Protein 4XDU (pdb70)

Secondary structure (DSSP, 8-state):
---EEEEEEEEETTEEEEEEEEE-S-HHHHHHHHHHHHHHHHHHHHHH-TT-TTSHHHHHHHTTTS--EEE-HHHHHHHHHHHHHHHHTTTSS-TT-HHHHHHHHHHHHHT-PPPHHHHHHHHTT--GGGEEEEE-SSTTPPEEEEE-STT-----TTTHHHHHHHHHHHHHHHTT---EEEEETTEEEEES-EE---EE-EEEEEE-TTS-SSSEEEEEEESSEEEEEEETTSSEEEETTEEEES-EETTTTEE---S-SEEEEEES-HHHHHHHHHHHHHH-HHHHHHHHTT-TT-EEEEE-TTSEEEE-TTTGGGEEESSTTSEE--

B-factor: mean 23.61, std 14.08, range [6.98, 94.41]

CATH classification: 3.10.520.10

Sequence (330 aa):
ARVREYSRAELVIGTLCRVRVYSKRPAAEVHAALEEVFTLLQQQEMVLSAYRDDSALAALNAQAGSAPVVVDRSLYALLERALFFAEKSGGAFNPALGAVVKLWNIGFDRAAVPDPDALKEALTRCDFRQVHLRAGVSVGAPHTVQLAQAGMQLDLGAIAKGFLADKIVQLLTAHALDSALVDLGGNIFALGLKYGAQRLEWNVGIRDPHGTGQKPALVVSVRDCSVVTSGAYERFFERDGVRYHHIIDPVTGFPAHTDVDSVSIFAPRSTDADALATACFVLGYEKSCALLREFPGVDALFIFPDKRVRASAGIVDRVRVLDARFVLER

Solvent-accessible surface area: 15511 Å² total; per-residue (Å²): 124,162,52,85,97,42,67,63,39,50,140,5,32,58,35,90,0,104,0,68,0,20,7,109,92,77,46,77,67,0,109,44,0,9,70,80,0,3,48,33,0,90,110,34,27,73,28,10,12,23,132,77,148,91,2,45,0,20,60,3,16,82,83,24,46,57,61,63,38,104,17,87,174,44,6,18,52,3,1,88,74,0,27,74,2,0,89,84,9,66,9,10,3,20,2,0,14,1,8,0,25,74,45,6,35,81,3,32,124,176,42,35,51,19,98,110,112,42,6,152,84,0,50,88,57,9,54,10,131,56,9,64,38,116,43,50,159,76,154,75,22,82,38,26,0,38,3,47,31,76,30,0,49,3,24,3,49,31,0,16,62,0,8,2,0,12,60,0,18,100,35,0,79,84,59,62,6,94,0,0,36,0,42,0,38,45,3,18,12,0,17,10,51,38,28,76,127,123,90,65,59,3,72,6,38,5,73,14,8,115,20,129,36,156,130,46,0,0,15,0,28,5,134,59,18,0,4,5,33,12,2,10,56,76,106,77,18,89,108,130,84,74,106,31,16,70,14,10,29,24,133,71,0,72,9,5,176,42,72,3,10,4,0,0,0,5,2,68,123,0,12,7,0,9,0,1,0,16,0,0,0,19,45,7,44,139,137,0,42,45,11,22,185,92,26,126,59,21,30,1,0,8,0,31,83,88,68,102,0,101,20,43,97,46,7,20,120,102,17,148,48,85,10,96,133,6,76,33,63,202

Structure (mmCIF, N/CA/C/O backbone):
data_4XDU
#
_entry.id   4XDU
#
_cell.length_a   116.830
_cell.length_b   46.814
_cell.length_c   57.501
_cell.angle_alpha   90.000
_cell.angle_beta   102.220
_cell.angle_gamma   90.000
#
_symmetry.space_group_name_H-M   'C 1 2 1'
#
loop_
_entity.id
_entity.type
_entity.pdbx_description
1 polymer 'FAD:protein FMN transferase'
2 non-polymer 'MAGNESIUM ION'
3 non-polymer 'SODIUM ION'
4 non-polymer "ADENOSINE-5'-DIPHOSPHATE"
5 non-polymer 1,2-ETHANEDIOL
6 non-polymer 'ACETATE ION'
7 water water
#
loop_
_atom_site.group_PDB
_atom_site.id
_atom_site.type_symbol
_atom_site.label_atom_id
_atom_site.label_alt_id
_atom_site.label_comp_id
_atom_site.label_asym_id
_atom_site.label_entity_id
_atom_site.label_seq_id
_atom_site.pdbx_PDB_ins_code
_atom_site.Cartn_x
_atom_site.Cartn_y
_atom_site.Cartn_z
_atom_site.occupancy
_atom_site.B_iso_or_equiv
_atom_site.auth_seq_id
_atom_site.auth_comp_id
_atom_site.auth_asym_id
_atom_site.auth_atom_id
_atom_site.pdbx_PDB_model_num
ATOM 1 N N . ALA A 1 5 ? -3.861 28.961 -18.363 1.00 38.13 5 ALA A N 1
ATOM 2 C CA . ALA A 1 5 ? -3.916 28.699 -16.929 1.00 39.05 5 ALA A CA 1
ATOM 3 C C . ALA A 1 5 ? -3.721 27.215 -16.648 1.00 39.41 5 ALA A C 1
ATOM 4 O O . ALA A 1 5 ? -4.387 26.367 -17.235 1.00 41.06 5 ALA A O 1
ATOM 10 N N . ARG A 1 6 ? -2.813 26.914 -15.728 1.00 33.07 6 ARG A N 1
ATOM 11 C CA . ARG A 1 6 ? -2.435 25.539 -15.437 1.00 27.58 6 ARG A CA 1
ATOM 12 C C . ARG A 1 6 ? -3.097 25.033 -14.165 1.00 17.24 6 ARG A C 1
ATOM 13 O O . ARG A 1 6 ? -3.386 25.799 -13.260 1.00 20.25 6 ARG A O 1
ATOM 34 N N . VAL A 1 7 ? -3.327 23.728 -14.125 1.00 19.65 7 VAL A N 1
ATOM 35 C CA . VAL A 1 7 ? -3.815 23.076 -12.920 1.00 15.10 7 VAL A CA 1
ATOM 36 C C . VAL A 1 7 ? -2.664 22.858 -11.957 1.00 14.94 7 VAL A C 1
ATOM 37 O O . VAL A 1 7 ? -1.583 22.418 -12.355 1.00 17.62 7 VAL A O 1
ATOM 50 N N . ARG A 1 8 ? -2.892 23.170 -10.699 1.00 12.39 8 ARG A N 1
ATOM 51 C CA . ARG A 1 8 ? -1.931 22.897 -9.648 1.00 11.88 8 ARG A CA 1
ATOM 52 C C . ARG A 1 8 ? -2.656 22.136 -8.553 1.00 11.44 8 ARG A C 1
ATOM 53 O O . ARG A 1 8 ? -3.874 22.319 -8.353 1.00 11.35 8 ARG A O 1
ATOM 74 N N . GLU A 1 9 ? -1.911 21.307 -7.828 1.00 10.55 9 GLU A N 1
ATOM 75 C CA . GLU A 1 9 ? -2.438 20.517 -6.720 1.00 10.31 9 GLU A CA 1
ATOM 76 C C . GLU A 1 9 ? -1.798 21.014 -5.435 1.00 12.04 9 GLU A C 1
ATOM 77 O O . GLU A 1 9 ? -0.601 21.246 -5.387 1.00 11.09 9 GLU A O 1
ATOM 89 N N . TYR A 1 10 ? -2.614 21.199 -4.402 1.00 11.79 10 TYR A N 1
ATOM 90 C CA . TYR A 1 10 ? -2.159 21.723 -3.121 1.00 13.30 10 TYR A CA 1
ATOM 91 C C . TYR A 1 10 ? -2.671 20.824 -1.999 1.00 13.82 10 TYR A C 1
ATOM 92 O O . TYR A 1 10 ? -3.741 20.202 -2.111 1.00 13.38 10 TYR A O 1
ATOM 110 N N . SER A 1 11 ? -1.939 20.776 -0.895 1.00 11.84 11 SER A N 1
ATOM 111 C CA . SER A 1 11 ? -2.496 20.220 0.325 1.00 10.90 11 SER A CA 1
ATOM 112 C C . SER A 1 11 ? -1.915 20.950 1.513 1.00 11.43 11 SER A C 1
ATOM 113 O O . SER A 1 11 ? -0.821 21.514 1.453 1.00 11.62 11 SER A O 1
ATOM 121 N N . ARG A 1 12 ? -2.665 20.927 2.609 1.00 10.63 12 ARG A N 1
ATOM 122 C CA . ARG A 1 12 ? -2.209 21.473 3.885 1.00 9.57 12 ARG A CA 1
ATOM 123 C C . ARG A 1 12 ? -2.821 20.634 5.000 1.00 9.18 12 ARG A C 1
ATOM 124 O O . ARG A 1 12 ? -3.959 20.191 4.876 1.00 9.14 12 ARG A O 1
ATOM 145 N N . ALA A 1 13 ? -2.036 20.393 6.048 1.00 9.74 13 ALA A N 1
ATOM 146 C CA . ALA A 1 13 ? -2.517 19.591 7.170 1.00 9.44 13 ALA A CA 1
ATOM 147 C C . ALA A 1 13 ? -1.992 20.143 8.480 1.00 9.80 13 ALA A C 1
ATOM 148 O O . ALA A 1 13 ? -0.867 20.646 8.571 1.00 10.97 13 ALA A O 1
ATOM 155 N N . GLU A 1 14 ? -2.848 20.067 9.494 1.00 10.21 14 GLU A N 1
ATOM 156 C CA . GLU A 1 14 ? -2.534 20.546 10.830 1.00 11.23 14 GLU A CA 1
ATOM 157 C C . GLU A 1 14 ? -3.209 19.670 11.850 1.00 11.73 14 GLU A C 1
ATOM 158 O O . GLU A 1 14 ? -4.239 19.075 11.558 1.00 11.69 14 GLU A O 1
ATOM 170 N N . LEU A 1 15 ? -2.629 19.620 13.037 1.00 13.28 15 LEU A N 1
ATOM 171 C CA . LEU A 1 15 ? -3.275 19.022 14.202 1.00 14.20 15 LEU A CA 1
ATOM 172 C C . LEU A 1 15 ? -4.197 20.054 14.814 1.00 16.56 15 LEU A C 1
ATOM 173 O O . LEU A 1 15 ? -3.740 21.098 15.291 1.00 17.81 15 LEU A O 1
ATOM 202 N N . VAL A 1 16 ? -5.492 19.768 14.769 1.00 16.06 16 VAL A N 1
ATOM 203 C CA . VAL A 1 16 ? -6.529 20.664 15.277 1.00 17.18 16 VAL A CA 1
ATOM 204 C C . VAL A 1 16 ? -7.794 19.827 15.490 1.00 18.36 16 VAL A C 1
ATOM 205 O O . VAL A 1 16 ? -7.912 18.743 14.919 1.00 17.03 16 VAL A O 1
ATOM 218 N N . ILE A 1 17 ? -8.712 20.322 16.322 1.00 18.80 17 ILE A N 1
ATOM 219 C CA . ILE A 1 17 ? -9.884 19.562 16.809 1.00 20.47 17 ILE A CA 1
ATOM 220 C C . ILE A 1 17 ? -9.527 18.139 17.232 1.00 21.29 17 ILE A C 1
ATOM 221 O O . ILE A 1 17 ? -10.305 17.196 17.037 1.00 20.23 17 ILE A O 1
ATOM 237 N N . GLY A 1 18 ? -8.353 18.001 17.849 1.00 20.31 18 GLY A N 1
ATOM 238 C CA . GLY A 1 18 ? -7.928 16.744 18.435 1.00 23.00 18 GLY A CA 1
ATOM 239 C C . GLY A 1 18 ? -7.484 15.673 17.454 1.00 20.58 18 GLY A C 1
ATOM 240 O O . GLY A 1 18 ? -7.310 14.520 17.834 1.00 24.18 18 GLY A O 1
ATOM 244 N N . THR A 1 19 ? -7.285 16.037 16.197 1.00 17.54 19 THR A N 1
ATOM 245 C CA . THR A 1 19 ? -6.916 15.051 15.189 1.00 16.39 19 THR A CA 1
ATOM 246 C C . THR A 1 19 ? -6.165 15.699 14.040 1.00 15.76 19 THR A C 1
ATOM 247 O O . THR A 1 19 ? -5.964 16.910 14.013 1.00 18.49 19 THR A O 1
ATOM 258 N N . LEU A 1 20 ? -5.759 14.890 13.085 1.00 14.22 20 LEU A N 1
ATOM 259 C CA . LEU A 1 20 ? -5.086 15.409 11.921 1.00 13.07 20 LEU A CA 1
ATOM 260 C C . LEU A 1 20 ? -6.120 15.814 10.896 1.00 11.43 20 LEU A C 1
ATOM 261 O O . LEU A 1 20 ? -6.937 14.989 10.486 1.00 13.40 20 LEU A O 1
ATOM 277 N N . CYS A 1 21 ? -6.072 17.075 10.474 1.00 10.12 21 CYS A N 1
ATOM 278 C CA . CYS A 1 21 ? -6.983 17.593 9.471 1.00 9.82 21 CYS A CA 1
ATOM 279 C C . CYS A 1 21 ? -6.206 18.021 8.257 1.00 8.48 21 CYS A C 1
ATOM 280 O O . CYS A 1 21 ? -5.241 18.778 8.363 1.00 9.34 21 CYS A O 1
ATOM 288 N N . ARG A 1 22 ? -6.619 17.496 7.112 1.00 10.64 22 ARG A N 1
ATOM 289 C CA . ARG A 1 22 ? -5.908 17.704 5.854 1.00 10.13 22 ARG A CA 1
ATOM 290 C C . ARG A 1 22 ? -6.902 18.112 4.776 1.00 11.01 22 ARG A C 1
ATOM 291 O O . ARG A 1 22 ? -7.991 17.546 4.683 1.00 12.06 22 ARG A O 1
ATOM 312 N N . VAL A 1 23 ? -6.512 19.069 3.943 1.00 9.88 23 VAL A N 1
ATOM 313 C CA . VAL A 1 23 ? -7.319 19.449 2.785 1.00 8.92 23 VAL A CA 1
ATOM 314 C C . VAL A 1 23 ? -6.401 19.481 1.560 1.00 10.24 23 VAL A C 1
ATOM 315 O O . VAL A 1 23 ? -5.352 20.092 1.593 1.00 10.60 23 VAL A O 1
ATOM 328 N N . ARG A 1 24 ? -6.858 18.806 0.509 1.00 9.71 24 ARG A N 1
ATOM 329 C CA . ARG A 1 24 ? -6.178 18.694 -0.775 1.00 8.99 24 ARG A CA 1
ATOM 330 C C . ARG A 1 24 ? -7.070 19.384 -1.795 1.00 9.53 24 ARG A C 1
ATOM 331 O O . ARG A 1 24 ? -8.264 19.176 -1.806 1.00 10.23 24 ARG A O 1
ATOM 352 N N . VAL A 1 25 ? -6.472 20.208 -2.658 1.00 9.79 25 VAL A N 1
ATOM 353 C CA . VAL A 1 25 ? -7.211 21.007 -3.629 1.00 9.89 25 VAL A CA 1
ATOM 354 C C . VAL A 1 25 ? -6.542 20.912 -4.988 1.00 9.20 25 VAL A C 1
ATOM 355 O O . VAL A 1 25 ? -5.318 20.948 -5.058 1.00 10.67 25 VAL A O 1
ATOM 368 N N . TYR A 1 26 ? -7.329 20.787 -6.051 1.00 8.59 26 TYR A N 1
ATOM 369 C CA . TYR A 1 26 ? -6.835 21.014 -7.411 1.00 8.76 26 TYR A CA 1
ATOM 370 C C . TYR A 1 26 ? -7.481 22.296 -7.909 1.00 10.38 26 TYR A C 1
ATOM 371 O O . TYR A 1 26 ? -8.704 22.438 -7.800 1.00 11.32 26 TYR A O 1
ATOM 389 N N . SER A 1 27 ? -6.710 23.196 -8.508 1.00 10.19 27 SER A N 1
ATOM 390 C CA . SER A 1 27 ? -7.273 24.462 -8.966 1.00 11.49 27 SER A CA 1
ATOM 391 C C . SER A 1 27 ? -6.463 25.063 -10.080 1.00 12.52 27 SER A C 1
ATOM 392 O O . SER A 1 27 ? -5.245 24.866 -10.115 1.00 11.67 27 SER A O 1
ATOM 400 N N . LYS A 1 28 ? -7.132 25.803 -10.958 1.00 11.96 28 LYS A N 1
ATOM 401 C CA . LYS A 1 28 ? -6.478 26.662 -11.945 1.00 13.08 28 LYS A CA 1
ATOM 402 C C . LYS A 1 28 ? -6.455 28.136 -11.528 1.00 13.31 28 LYS A C 1
ATOM 403 O O . LYS A 1 28 ? -5.972 28.986 -12.263 1.00 16.05 28 LYS A O 1
ATOM 422 N N . ARG A 1 29 ? -6.983 28.440 -10.345 1.00 13.38 29 ARG A N 1
ATOM 423 C CA . ARG A 1 29 ? -6.957 29.812 -9.869 1.00 13.61 29 ARG A CA 1
ATOM 424 C C . ARG A 1 29 ? -5.542 30.202 -9.464 1.00 12.75 29 ARG A C 1
ATOM 425 O O . ARG A 1 29 ? -4.710 29.333 -9.189 1.00 14.60 29 ARG A O 1
ATOM 446 N N . PRO A 1 30 ? -5.263 31.506 -9.389 1.00 14.07 30 PRO A N 1
ATOM 447 C CA . PRO A 1 30 ? -3.948 31.934 -8.897 1.00 15.27 30 PRO A CA 1
ATOM 448 C C . PRO A 1 30 ? -3.627 31.282 -7.547 1.00 13.68 30 PRO A C 1
ATOM 449 O O . PRO A 1 30 ? -4.517 31.151 -6.682 1.00 12.96 30 PRO A O 1
ATOM 460 N N . ALA A 1 31 ? -2.387 30.865 -7.344 1.00 13.44 31 ALA A N 1
ATOM 461 C CA . ALA A 1 31 ? -2.017 30.114 -6.153 1.00 12.02 31 ALA A CA 1
ATOM 462 C C . ALA A 1 31 ? -2.307 30.948 -4.907 1.00 14.68 31 ALA A C 1
ATOM 463 O O . ALA A 1 31 ? -2.669 30.393 -3.857 1.00 12.10 31 ALA A O 1
ATOM 470 N N . ALA A 1 32 ? -2.158 32.264 -5.003 1.00 12.20 32 ALA A N 1
ATOM 471 C CA . ALA A 1 32 ? -2.432 33.130 -3.857 1.00 13.80 32 ALA A CA 1
ATOM 472 C C . ALA A 1 32 ? -3.884 32.991 -3.408 1.00 14.02 32 ALA A C 1
ATOM 473 O O . ALA A 1 32 ? -4.193 33.133 -2.220 1.00 14.13 32 ALA A O 1
ATOM 480 N N . GLU A 1 33 ? -4.803 32.756 -4.341 1.00 12.67 33 GLU A N 1
ATOM 481 C CA . GLU A 1 33 ? -6.209 32.577 -3.986 1.00 12.01 33 GLU A CA 1
ATOM 482 C C . GLU A 1 33 ? -6.427 31.252 -3.273 1.00 10.77 33 GLU A C 1
ATOM 483 O O . GLU A 1 33 ? -7.230 31.157 -2.323 1.00 11.26 33 GLU A O 1
ATOM 495 N N . VAL A 1 34 ? -5.709 30.228 -3.688 1.00 10.92 34 VAL A N 1
ATOM 496 C CA . VAL A 1 34 ? -5.828 28.948 -3.037 1.00 10.19 34 VAL A CA 1
ATOM 497 C C . VAL A 1 34 ? -5.233 29.008 -1.650 1.00 10.72 34 VAL A C 1
ATOM 498 O O . VAL A 1 34 ? -5.834 28.500 -0.686 1.00 10.60 34 VAL A O 1
ATOM 511 N N . HIS A 1 35 ? -4.075 29.643 -1.510 1.00 10.40 35 HIS A N 1
ATOM 512 C CA . HIS A 1 35 ? -3.434 29.807 -0.219 1.00 11.17 35 HIS A CA 1
ATOM 513 C C . HIS A 1 35 ? -4.382 30.551 0.733 1.00 10.90 35 HIS A C 1
ATOM 514 O O . HIS A 1 35 ? -4.528 30.173 1.894 1.00 11.11 35 HIS A O 1
ATOM 528 N N . ALA A 1 36 ? -5.033 31.602 0.263 1.00 11.13 36 ALA A N 1
ATOM 529 C CA . ALA A 1 36 ? -5.970 32.358 1.115 1.00 11.68 36 ALA A CA 1
ATOM 530 C C . ALA A 1 36 ? -7.130 31.476 1.599 1.00 11.91 36 ALA A C 1
ATOM 531 O O . ALA A 1 36 ? -7.532 31.540 2.766 1.00 11.58 36 ALA A O 1
ATOM 538 N N . ALA A 1 37 ? -7.667 30.653 0.721 1.00 10.47 37 ALA A N 1
ATOM 539 C CA . ALA A 1 37 ? -8.734 29.724 1.093 1.00 10.06 37 ALA A CA 1
ATOM 540 C C . ALA A 1 37 ? -8.260 28.746 2.142 1.00 9.96 37 ALA A C 1
ATOM 541 O O . ALA A 1 37 ? -8.968 28.513 3.134 1.00 10.54 37 ALA A O 1
ATOM 548 N N . LEU A 1 38 ? -7.070 28.180 1.961 1.00 9.84 38 LEU A N 1
ATOM 549 C CA . LEU A 1 38 ? -6.546 27.216 2.923 1.00 9.91 38 LEU A CA 1
ATOM 550 C C . LEU A 1 38 ? -6.234 27.856 4.266 1.00 11.08 38 LEU A C 1
ATOM 551 O O . LEU A 1 38 ? -6.446 27.237 5.330 1.00 10.81 38 LEU A O 1
ATOM 567 N N . GLU A 1 39 ? -5.755 29.085 4.260 1.00 11.26 39 GLU A N 1
ATOM 568 C CA . GLU A 1 39 ? -5.545 29.824 5.490 1.00 12.19 39 GLU A CA 1
ATOM 569 C C . GLU A 1 39 ? -6.852 29.913 6.260 1.00 12.25 39 GLU A C 1
ATOM 570 O O . GLU A 1 39 ? -6.892 29.665 7.474 1.00 12.80 39 GLU A O 1
ATOM 582 N N . GLU A 1 40 ? -7.932 30.235 5.555 1.00 11.88 40 GLU A N 1
ATOM 583 C CA . GLU A 1 40 ? -9.238 30.367 6.174 1.00 11.99 40 GLU A CA 1
ATOM 584 C C . GLU A 1 40 ? -9.791 29.043 6.644 1.00 11.42 40 GLU A C 1
ATOM 585 O O . GLU A 1 40 ? -10.424 29.003 7.706 1.00 11.74 40 GLU A O 1
ATOM 597 N N . VAL A 1 41 ? -9.556 27.957 5.919 1.00 10.69 41 VAL A N 1
ATOM 598 C CA . VAL A 1 41 ? -9.954 26.623 6.398 1.00 10.30 41 VAL A CA 1
ATOM 599 C C . VAL A 1 41 ? -9.383 26.335 7.774 1.00 10.82 41 VAL A C 1
ATOM 600 O O . VAL A 1 41 ? -10.094 25.903 8.701 1.00 10.91 41 VAL A O 1
ATOM 613 N N . PHE A 1 42 ? -8.102 26.586 7.947 1.00 11.27 42 PHE A N 1
ATOM 614 C CA . PHE A 1 42 ? -7.454 26.198 9.181 1.00 11.89 42 PHE A CA 1
ATOM 615 C C . PHE A 1 42 ? -7.705 27.202 10.301 1.00 12.77 42 PHE A C 1
ATOM 616 O O . PHE A 1 42 ? -7.749 26.821 11.464 1.00 14.40 42 PHE A O 1
ATOM 633 N N . THR A 1 43 ? -7.970 28.460 9.955 1.00 13.07 43 THR A N 1
ATOM 634 C CA . THR A 1 43 ? -8.471 29.426 10.938 1.00 14.37 43 THR A CA 1
ATOM 635 C C . THR A 1 43 ? -9.866 29.003 11.432 1.00 13.64 43 THR A C 1
ATOM 636 O O . THR A 1 43 ? -10.152 29.053 12.640 1.00 14.53 43 THR A O 1
ATOM 647 N N . LEU A 1 44 ? -10.728 28.581 10.522 1.00 12.75 44 LEU A N 1
ATOM 648 C CA . LEU A 1 44 ? -12.062 28.103 10.873 1.00 12.43 44 LEU A CA 1
ATOM 649 C C . LEU A 1 44 ? -11.954 26.938 11.851 1.00 13.12 44 LEU A C 1
ATOM 650 O O . LEU A 1 44 ? -12.674 26.879 12.859 1.00 14.68 44 LEU A O 1
ATOM 679 N N . LEU A 1 45 ? -11.089 25.974 11.573 1.00 12.01 45 LEU A N 1
ATOM 680 C CA . LEU A 1 45 ? -10.957 24.821 12.449 1.00 12.06 45 LEU A CA 1
ATOM 681 C C . LEU A 1 45 ? -10.500 25.230 13.846 1.00 15.13 45 LEU A C 1
ATOM 682 O O . LEU A 1 45 ? -11.014 24.712 14.847 1.00 14.81 45 LEU A O 1
ATOM 698 N N . GLN A 1 46 ? -9.553 26.156 13.935 1.00 13.80 46 GLN A N 1
ATOM 699 C CA . GLN A 1 46 ? -9.111 26.674 15.230 1.00 16.53 46 GLN A CA 1
ATOM 700 C C . GLN A 1 46 ? -10.251 27.354 15.954 1.00 15.39 46 GLN A C 1
ATOM 701 O O . GLN A 1 46 ? -10.460 27.118 17.148 1.00 19.08 46 GLN A O 1
ATOM 715 N N . GLN A 1 47 ? -11.012 28.183 15.257 1.00 15.41 47 GLN A N 1
ATOM 716 C CA . GLN A 1 47 ? -12.107 28.911 15.906 1.00 17.37 47 GLN A CA 1
ATOM 717 C C . GLN A 1 47 ? -13.172 27.929 16.376 1.00 17.05 47 GLN A C 1
ATOM 718 O O . GLN A 1 47 ? -13.707 28.047 17.493 1.00 17.41 47 GLN A O 1
ATOM 732 N N . GLN A 1 48 ? -13.483 26.943 15.553 1.00 16.17 48 GLN A N 1
ATOM 733 C CA . GLN A 1 48 ? -14.591 26.043 15.861 1.00 16.95 48 GLN A CA 1
ATOM 734 C C . GLN A 1 48 ? -14.236 25.048 16.952 1.00 18.07 48 GLN A C 1
ATOM 735 O O . GLN A 1 48 ? -15.126 24.562 17.673 1.00 17.50 48 GLN A O 1
ATOM 749 N N . GLU A 1 49 ? -12.956 24.745 17.103 1.00 20.14 49 GLU A N 1
ATOM 750 C CA . GLU A 1 49 ? -12.527 23.944 18.241 1.00 23.62 49 GLU A CA 1
ATOM 751 C C . GLU A 1 49 ? -12.989 24.620 19.527 1.00 23.03 49 GLU A C 1
ATOM 752 O O . GLU A 1 49 ? 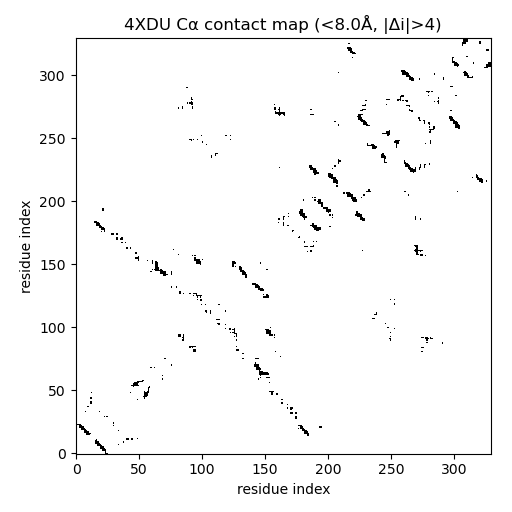-13.387 23.942 20.476 1.00 22.60 49 GLU A O 1
ATOM 764 N N . MET A 1 50 ? -12.978 25.953 19.539 1.00 22.53 50 MET A N 1
ATOM 765 C CA . MET A 1 50 ? -13.352 26.732 20.717 1.00 21.55 50 MET A CA 1
ATOM 766 C C . MET A 1 50 ? -14.858 26.934 20.859 1.00 27.53 50 MET A C 1
ATOM 767 O O . MET A 1 50 ? -15.318 27.495 21.848 1.00 29.17 50 MET A O 1
ATOM 781 N N . VAL A 1 51 ? -15.624 26.507 19.867 1.00 21.48 51 VAL A N 1
ATOM 782 C CA . VAL A 1 51 ? -17.080 26.539 19.953 1.00 17.68 51 VAL A CA 1
ATOM 783 C C . VAL A 1 51 ? -17.634 25.176 20.378 1.00 16.61 51 VAL A C 1
ATOM 784 O O . VAL A 1 51 ? -18.470 25.088 21.282 1.00 17.87 51 VAL A O 1
ATOM 797 N N . LEU A 1 52 ? -17.136 24.116 19.751 1.00 15.55 52 LEU A N 1
ATOM 798 C CA . LEU A 1 52 ? -17.796 22.812 19.757 1.00 16.96 52 LEU A CA 1
ATOM 799 C C . LEU A 1 52 ? -17.213 21.799 20.727 1.00 19.01 52 LEU A C 1
ATOM 800 O O . LEU A 1 52 ? -17.842 20.779 20.994 1.00 20.87 52 LEU A O 1
ATOM 816 N N . SER A 1 53 ? -16.023 22.056 21.248 1.00 18.92 53 SER A N 1
ATOM 817 C CA . SER A 1 53 ? -15.293 21.011 21.963 1.00 23.91 53 SER A CA 1
ATOM 818 C C . SER A 1 53 ? -15.952 20.658 23.288 1.00 32.01 53 SER A C 1
ATOM 819 O O . SER A 1 53 ? -16.242 21.530 24.094 1.00 25.27 53 SER A O 1
ATOM 827 N N . ALA A 1 54 ? -16.179 19.365 23.506 1.00 31.78 54 ALA A N 1
ATOM 828 C CA . ALA A 1 54 ? -16.852 18.896 24.716 1.00 38.96 54 ALA A CA 1
ATOM 829 C C . ALA A 1 54 ? -15.890 18.767 25.895 1.00 48.20 54 ALA A C 1
ATOM 830 O O . ALA A 1 54 ? -16.312 18.784 27.050 1.00 55.24 54 ALA A O 1
ATOM 837 N N . TYR A 1 55 ? -14.599 18.645 25.597 1.00 67.30 55 TYR A N 1
ATOM 838 C CA . TYR A 1 55 ? -13.597 18.331 26.612 1.00 68.01 55 TYR A CA 1
ATOM 839 C C . TYR A 1 55 ? -12.732 19.535 26.990 1.00 66.98 55 TYR A C 1
ATOM 840 O O . TYR A 1 55 ? -11.627 19.368 27.504 1.00 67.22 55 TYR A O 1
ATOM 858 N N . ARG A 1 56 ? -13.236 20.742 26.739 1.00 62.69 56 ARG A N 1
ATOM 859 C CA . ARG A 1 56 ? -12.532 21.966 27.119 1.00 58.55 56 ARG A CA 1
ATOM 860 C C . ARG A 1 56 ? -13.434 22.867 27.943 1.00 60.96 56 ARG A C 1
ATOM 861 O O . ARG A 1 56 ? -14.630 22.943 27.693 1.00 64.12 56 ARG A O 1
ATOM 882 N N . ASP A 1 57 ? -12.853 23.557 28.920 1.00 56.22 57 ASP A N 1
ATOM 883 C CA . ASP A 1 57 ? -13.617 24.397 29.837 1.00 51.48 57 ASP A CA 1
ATOM 884 C C . ASP A 1 57 ? -14.025 25.718 29.205 1.00 52.39 57 ASP A C 1
ATOM 885 O O . ASP A 1 57 ? -14.941 26.384 29.686 1.00 50.57 57 ASP A O 1
ATOM 894 N N . ASP A 1 58 ? -13.347 26.090 28.124 1.00 36.03 58 ASP A N 1
ATOM 895 C CA . ASP A 1 58 ? -13.461 27.436 27.577 1.00 39.30 58 ASP A CA 1
ATOM 896 C C . ASP A 1 58 ? -14.260 27.490 26.276 1.00 38.39 58 ASP A C 1
ATOM 897 O O . ASP A 1 58 ? -14.325 28.532 25.628 1.00 40.46 58 ASP A O 1
ATOM 906 N N . SER A 1 59 ? -14.885 26.379 25.900 1.00 31.72 59 SER A N 1
ATOM 907 C CA . SER A 1 59 ? -15.649 26.345 24.657 1.00 27.97 59 SER A CA 1
ATOM 908 C C . SER A 1 59 ? -17.065 26.875 24.869 1.00 24.92 59 SER A C 1
ATOM 909 O O . SER A 1 59 ? -17.570 26.884 25.991 1.00 24.73 59 SER A O 1
ATOM 917 N N . ALA A 1 60 ? -17.707 27.310 23.789 1.00 27.59 60 ALA A N 1
ATOM 918 C CA . ALA A 1 60 ? -19.106 27.719 23.858 1.00 21.43 60 ALA A CA 1
ATOM 919 C C . ALA A 1 60 ? -19.978 26.566 24.344 1.00 21.35 60 ALA A C 1
ATOM 920 O O . ALA A 1 60 ? -20.902 26.766 25.136 1.00 21.84 60 ALA A O 1
ATOM 927 N N . LEU A 1 61 ? -19.686 25.351 23.903 1.00 22.60 61 LEU A N 1
ATOM 928 C CA . LEU A 1 61 ? -20.464 24.195 24.321 1.00 17.69 61 LEU A CA 1
ATOM 929 C C . LEU A 1 61 ? -20.307 23.936 25.814 1.00 17.63 61 LEU A C 1
ATOM 930 O O . LEU A 1 61 ? -21.274 23.602 26.506 1.00 18.61 61 LEU A O 1
ATOM 946 N N . ALA A 1 62 ? -19.094 24.114 26.327 1.00 20.00 62 ALA A N 1
ATOM 947 C CA . ALA A 1 62 ? -18.874 23.934 27.754 1.00 22.37 62 ALA A CA 1
ATOM 948 C C . ALA A 1 62 ? -19.674 24.961 28.552 1.00 22.01 62 ALA A C 1
ATOM 949 O O . ALA A 1 62 ? -20.218 24.641 29.603 1.00 22.54 62 ALA A O 1
ATOM 956 N N . ALA A 1 63 ? -19.754 26.189 28.050 1.00 22.09 63 ALA A N 1
ATOM 957 C CA . ALA A 1 63 ? -20.543 27.214 28.726 1.00 21.90 63 ALA A CA 1
ATOM 958 C C . ALA A 1 63 ? -22.027 26.858 28.719 1.00 25.57 63 ALA A C 1
ATOM 959 O O . ALA A 1 63 ? -22.726 27.054 29.708 1.00 24.54 63 ALA A O 1
ATOM 966 N N . LEU A 1 64 ? -22.512 26.331 27.610 1.00 26.34 64 LEU A N 1
ATOM 967 C CA . LEU A 1 64 ? -23.894 25.893 27.518 1.00 20.74 64 LEU A CA 1
ATOM 968 C C . LEU A 1 64 ? -24.176 24.784 28.540 1.00 24.18 64 LEU A C 1
ATOM 969 O O . LEU A 1 64 ? -25.171 24.823 29.280 1.00 24.28 64 LEU A O 1
ATOM 985 N N . ASN A 1 65 ? -23.286 23.796 28.604 1.00 19.02 65 ASN A N 1
ATOM 986 C CA . ASN A 1 65 ? -23.444 22.702 29.544 1.00 22.95 65 ASN A CA 1
ATOM 987 C C . ASN A 1 65 ? -23.450 23.155 30.998 1.00 22.26 65 ASN A C 1
ATOM 988 O O . ASN A 1 65 ? -24.109 22.551 31.826 1.00 21.88 65 ASN A O 1
ATOM 999 N N . ALA A 1 66 ? -22.717 24.220 31.303 1.00 23.15 66 ALA A N 1
ATOM 1000 C CA . ALA A 1 66 ? -22.670 24.753 32.664 1.00 24.65 66 ALA A CA 1
ATOM 1001 C C . ALA A 1 66 ? -24.004 25.373 33.086 1.00 26.68 66 ALA A C 1
ATOM 1002 O O . ALA A 1 66 ? -24.242 25.594 34.273 1.00 28.47 66 ALA A O 1
ATOM 1009 N N . GLN A 1 67 ? -24.885 25.627 32.121 1.00 25.84 67 GLN A N 1
ATOM 1010 C CA . GLN A 1 67 ? -26.202 26.200 32.412 1.00 25.99 67 GLN A CA 1
ATOM 1011 C C . GLN A 1 67 ? -27.345 25.182 32.352 1.00 33.68 67 GLN A C 1
ATOM 1012 O O . GLN A 1 67 ? -28.514 25.561 32.310 1.00 30.03 67 GLN A O 1
ATOM 1026 N N . ALA A 1 68 ? -27.017 23.892 32.349 1.00 24.71 68 ALA A N 1
ATOM 1027 C CA . ALA A 1 68 ? -28.051 22.868 32.387 1.00 23.49 68 ALA A CA 1
ATOM 1028 C C . ALA A 1 68 ? -28.955 23.051 33.600 1.00 26.33 68 ALA A C 1
ATOM 1029 O O . ALA A 1 68 ? -28.475 23.222 34.717 1.00 26.29 68 ALA A O 1
ATOM 1036 N N . GLY A 1 69 ? -30.263 23.017 33.364 1.00 30.21 69 GLY A N 1
ATOM 1037 C CA . GLY A 1 69 ? -31.242 23.168 34.427 1.00 33.69 69 GLY A CA 1
ATOM 1038 C C . GLY A 1 69 ? -31.566 24.616 34.745 1.00 28.92 69 GLY A C 1
ATOM 1039 O O . GLY A 1 69 ? -32.298 24.893 35.701 1.00 30.37 69 GLY A O 1
ATOM 1043 N N . SER A 1 70 ? -31.028 25.540 33.961 1.00 29.16 70 SER A N 1
ATOM 1044 C CA . SER A 1 70 ? -31.248 26.963 34.188 1.00 31.19 70 SER A CA 1
ATOM 1045 C C . SER A 1 70 ? -31.878 27.604 32.950 1.00 33.95 70 SER A C 1
ATOM 1046 O O . SER A 1 70 ? -32.620 26.954 32.216 1.00 36.73 70 SER A O 1
ATOM 1054 N N . ALA A 1 71 ? -31.588 28.879 32.727 1.00 32.82 71 ALA A N 1
ATOM 1055 C CA . ALA A 1 71 ? -32.295 29.646 31.706 1.00 31.25 71 ALA A CA 1
ATOM 1056 C C . ALA A 1 71 ? -31.734 29.398 30.314 1.00 30.93 71 ALA A C 1
ATOM 1057 O O . ALA A 1 71 ? -30.604 28.940 30.179 1.00 32.10 71 ALA A O 1
ATOM 1064 N N . PRO A 1 72 ? -32.531 29.707 29.275 1.00 28.40 72 PRO A N 1
ATOM 1065 C CA . PRO A 1 72 ? -32.059 29.551 27.897 1.00 25.15 72 PRO A CA 1
ATOM 1066 C C . PRO A 1 72 ? -30.806 30.373 27.649 1.00 23.71 72 PRO A C 1
ATOM 1067 O O . PRO A 1 72 ? -30.626 31.434 28.245 1.00 28.20 72 PRO A O 1
ATOM 1078 N N . VAL A 1 73 ? -29.950 29.868 26.770 1.00 22.33 73 VAL A N 1
ATOM 1079 C CA . VAL A 1 73 ? -28.681 30.517 26.423 1.00 22.68 73 VAL A CA 1
ATOM 1080 C C . VAL A 1 73 ? -28.648 30.916 24.953 1.00 23.05 73 VAL A C 1
ATOM 1081 O O . VAL A 1 73 ? -28.991 30.114 24.077 1.00 23.03 73 VAL A O 1
ATOM 1094 N N . VAL A 1 74 ? -28.207 32.139 24.673 1.00 25.40 74 VAL A N 1
ATOM 1095 C CA . VAL A 1 74 ? -28.059 32.585 23.289 1.00 24.43 74 VAL A CA 1
ATOM 1096 C C . VAL A 1 74 ? -26.869 31.925 22.608 1.00 23.01 74 VAL A C 1
ATOM 1097 O O . VAL A 1 74 ? -25.754 31.934 23.134 1.00 28.06 74 VAL A O 1
ATOM 1110 N N . VAL A 1 75 ? -27.108 31.365 21.424 1.00 21.57 75 VAL A N 1
ATOM 1111 C CA . VAL A 1 75 ? -26.055 30.791 20.609 1.00 20.37 75 VAL A CA 1
ATOM 1112 C C . VAL A 1 75 ? -26.083 31.402 19.204 1.00 21.18 75 VAL A C 1
ATOM 1113 O O . VAL A 1 75 ? -27.075 32.008 18.801 1.00 25.33 75 VAL A O 1
ATOM 1126 N N . ASP A 1 76 ? -25.001 31.250 18.458 1.00 23.16 76 ASP A N 1
ATOM 1127 C CA . ASP A 1 76 ? -25.027 31.757 17.086 1.00 24.51 76 ASP A CA 1
ATOM 1128 C C . ASP A 1 76 ? -25.824 30.798 16.189 1.00 26.79 76 ASP A C 1
ATOM 1129 O O . ASP A 1 76 ? -26.146 29.671 16.592 1.00 21.74 76 ASP A O 1
ATOM 1138 N N . ARG A 1 77 ? -26.163 31.278 14.993 1.00 28.53 77 ARG A N 1
ATOM 1139 C CA . ARG A 1 77 ? -27.070 30.579 14.088 1.00 32.03 77 ARG A CA 1
ATOM 1140 C C . ARG A 1 77 ? -26.495 29.229 13.676 1.00 21.40 77 ARG A C 1
ATOM 1141 O O . ARG A 1 77 ? -27.231 28.261 13.506 1.00 23.25 77 ARG A O 1
ATOM 1162 N N . SER A 1 78 ? -25.176 29.176 13.552 1.00 21.41 78 SER A N 1
ATOM 1163 C CA . SER A 1 78 ? -24.474 27.986 13.106 1.00 18.81 78 SER A CA 1
ATOM 1164 C C . SER A 1 78 ? -24.606 26.851 14.128 1.00 18.29 78 SER A C 1
ATOM 1165 O O . SER A 1 78 ? -24.963 25.718 13.792 1.00 16.35 78 SER A O 1
ATOM 1173 N N . LEU A 1 79 ? -24.321 27.159 15.384 1.00 18.79 79 LEU A N 1
ATOM 1174 C CA . LEU A 1 79 ? -24.427 26.170 16.438 1.00 16.53 79 LEU A CA 1
ATOM 1175 C C . LEU A 1 79 ? -25.888 25.737 16.612 1.00 15.95 79 LEU A C 1
ATOM 1176 O O . LEU A 1 79 ? -26.163 24.552 16.801 1.00 16.16 79 LEU A O 1
ATOM 1192 N N . TYR A 1 80 ? -26.815 26.689 16.537 1.00 17.68 80 TYR A N 1
ATOM 1193 C CA . TYR A 1 80 ? -28.233 26.364 16.616 1.00 15.41 80 TYR A CA 1
ATOM 1194 C C . TYR A 1 80 ? -28.647 25.368 15.528 1.00 18.81 80 TYR A C 1
ATOM 1195 O O . TYR A 1 80 ? -29.329 24.382 15.826 1.00 17.69 80 TYR A O 1
ATOM 1213 N N . ALA A 1 81 ? -28.220 25.613 14.289 1.00 17.39 81 ALA A N 1
ATOM 1214 C CA . ALA A 1 81 ? -28.568 24.734 13.178 1.00 19.43 81 ALA A CA 1
ATOM 1215 C C . ALA A 1 81 ? -27.994 23.331 13.361 1.00 15.19 81 ALA A C 1
ATOM 1216 O O . ALA A 1 81 ? -28.646 22.331 13.041 1.00 17.62 81 ALA A O 1
ATOM 1223 N N . LEU A 1 82 ? -26.774 23.248 13.871 1.00 15.72 82 LEU A N 1
ATOM 1224 C CA . LEU A 1 82 ? -26.158 21.961 14.138 1.00 13.36 82 LEU A CA 1
ATOM 1225 C C . LEU A 1 82 ? -26.949 21.191 15.191 1.00 13.66 82 LEU A C 1
ATOM 1226 O O . LEU A 1 82 ? -27.188 19.990 15.042 1.00 13.28 82 LEU A O 1
ATOM 1242 N N . LEU A 1 83 ? -27.342 21.871 16.261 1.00 14.99 83 LEU A N 1
ATOM 1243 C CA . LEU A 1 83 ? -28.134 21.224 17.307 1.00 14.61 83 LEU A CA 1
ATOM 1244 C C . LEU A 1 83 ? -29.471 20.755 16.763 1.00 14.36 83 LEU A C 1
ATOM 1245 O O . LEU A 1 83 ? -29.901 19.658 17.075 1.00 14.10 83 LEU A O 1
ATOM 1261 N N . GLU A 1 84 ? -30.108 21.556 15.919 1.00 14.50 84 GLU A N 1
ATOM 1262 C CA . GLU A 1 84 ? -31.362 21.159 15.289 1.00 16.78 84 GLU A CA 1
ATOM 1263 C C . GLU A 1 84 ? -31.179 19.875 14.493 1.00 14.84 84 GLU A C 1
ATOM 1264 O O . GLU A 1 84 ? -31.995 18.968 14.586 1.00 15.75 84 GLU A O 1
ATOM 1276 N N . ARG A 1 85 ? -30.124 19.802 13.698 1.00 13.29 85 ARG A N 1
ATOM 1277 C CA . ARG A 1 85 ? -29.896 18.609 12.886 1.00 13.12 85 ARG A CA 1
ATOM 1278 C C . ARG A 1 85 ? -29.569 17.406 13.770 1.00 12.60 85 ARG A C 1
ATOM 1279 O O . ARG A 1 85 ? -30.004 16.298 13.491 1.00 14.02 85 ARG A O 1
ATOM 1300 N N . ALA A 1 86 ? -28.806 17.619 14.833 1.00 12.97 86 ALA A N 1
ATOM 1301 C CA . ALA A 1 86 ? -28.483 16.529 15.740 1.00 11.79 86 ALA A CA 1
ATOM 1302 C C . ALA A 1 86 ? -29.754 15.974 16.408 1.00 12.62 86 ALA A C 1
ATOM 1303 O O . ALA A 1 86 ? -29.912 14.749 16.530 1.00 12.34 86 ALA A O 1
ATOM 1310 N N . LEU A 1 87 ? -30.651 16.856 16.843 1.00 13.14 87 LEU A N 1
ATOM 1311 C CA . LEU A 1 87 ? -31.887 16.396 17.459 1.00 13.05 87 LEU A CA 1
ATOM 1312 C C . LEU A 1 87 ? -32.773 15.681 16.435 1.00 13.88 87 LEU A C 1
ATOM 1313 O O . LEU A 1 87 ? -33.461 14.724 16.783 1.00 14.14 87 LEU A O 1
ATOM 1329 N N . PHE A 1 88 ? -32.747 16.128 15.186 1.00 14.08 88 PHE A N 1
ATOM 1330 C CA . PHE A 1 88 ? -33.452 15.428 14.114 1.00 14.87 88 PHE A CA 1
ATOM 1331 C C . PHE A 1 88 ? -32.973 13.973 13.992 1.00 13.99 88 PHE A C 1
ATOM 1332 O O . PHE A 1 88 ? -33.773 13.054 13.986 1.00 14.78 88 PHE A O 1
ATOM 1349 N N . PHE A 1 89 ? -31.674 13.748 13.968 1.00 13.04 89 PHE A N 1
ATOM 1350 C CA . PHE A 1 89 ? -31.174 12.377 13.844 1.00 13.09 89 PHE A CA 1
ATOM 1351 C C . PHE A 1 89 ? -31.394 11.565 15.126 1.00 13.29 89 PHE A C 1
ATOM 1352 O O . PHE A 1 89 ? -31.587 10.348 15.075 1.00 14.37 89 PHE A O 1
ATOM 1369 N N . ALA A 1 90 ? -31.370 12.237 16.271 1.00 13.16 90 ALA A N 1
ATOM 1370 C CA . ALA A 1 90 ? -31.734 11.593 17.526 1.00 13.93 90 ALA A CA 1
ATOM 1371 C C . ALA A 1 90 ? -33.164 11.053 17.445 1.00 14.02 90 ALA A C 1
ATOM 1372 O O . ALA A 1 90 ? -33.419 9.901 17.758 1.00 14.99 90 ALA A O 1
ATOM 1379 N N . GLU A 1 91 ? -34.098 11.881 17.010 1.00 14.33 91 GLU A N 1
ATOM 1380 C CA . GLU A 1 91 ? -35.480 11.451 16.886 1.00 14.96 91 GLU A CA 1
ATOM 1381 C C . GLU A 1 91 ? -35.610 10.324 15.857 1.00 16.44 91 GLU A C 1
ATOM 1382 O O . GLU A 1 91 ? -36.210 9.288 16.136 1.00 16.83 91 GLU A O 1
ATOM 1394 N N . LYS A 1 92 ? -35.052 10.517 14.675 1.00 16.08 92 LYS A N 1
ATOM 1395 C CA . LYS A 1 92 ? -35.223 9.531 13.613 1.00 15.84 92 LYS A CA 1
ATOM 1396 C C . LYS A 1 92 ? -34.598 8.189 13.968 1.00 16.31 92 LYS A C 1
ATOM 1397 O O . LYS A 1 92 ? -35.099 7.155 13.555 1.00 19.45 92 LYS A O 1
ATOM 1416 N N . SER A 1 93 ? -33.491 8.204 14.709 1.00 16.18 93 SER A N 1
ATOM 1417 C CA . SER A 1 93 ? -32.815 6.967 15.072 1.00 15.53 93 SER A CA 1
ATOM 1418 C C . SER A 1 93 ? -33.281 6.370 16.408 1.00 16.51 93 SER A C 1
ATOM 1419 O O . SER A 1 93 ? -32.680 5.403 16.889 1.00 16.95 93 SER A O 1
ATOM 1427 N N . GLY A 1 94 ? -34.332 6.917 17.011 1.00 16.64 94 GLY A N 1
ATOM 1428 C CA . GLY A 1 94 ? -34.821 6.371 18.264 1.00 15.98 94 GLY A CA 1
ATOM 1429 C C . GLY A 1 94 ? -33.801 6.521 19.367 1.00 15.92 94 GLY A C 1
ATOM 1430 O O . GLY A 1 94 ? -33.751 5.691 20.284 1.00 19.45 94 GLY A O 1
ATOM 1434 N N . GLY A 1 95 ? -32.987 7.566 19.283 1.00 14.80 95 GLY A N 1
ATOM 1435 C CA . GLY A 1 95 ? -31.955 7.838 20.260 1.00 14.35 95 GLY A CA 1
ATOM 1436 C C . GLY A 1 95 ? -30.696 7.000 20.145 1.00 15.63 95 GLY A C 1
ATOM 1437 O O . GLY A 1 95 ? -29.825 7.114 21.001 1.00 16.78 95 GLY A O 1
ATOM 1441 N N . ALA A 1 96 ? -30.540 6.219 19.072 1.00 13.63 96 ALA A N 1
ATOM 1442 C CA . ALA A 1 96 ? -29.312 5.437 18.878 1.00 15.42 96 ALA A CA 1
ATOM 1443 C C . ALA A 1 96 ? -28.141 6.403 18.738 1.00 14.99 96 ALA A C 1
ATOM 1444 O O . ALA A 1 96 ? -27.065 6.164 19.277 1.00 15.32 96 ALA A O 1
ATOM 1451 N N . PHE A 1 97 ? -28.354 7.466 17.964 1.00 13.25 97 PHE A N 1
ATOM 1452 C CA . PHE A 1 97 ? -27.512 8.653 17.996 1.00 11.46 97 PHE A CA 1
ATOM 1453 C C . PHE A 1 97 ? -28.147 9.611 18.995 1.00 10.37 97 PHE A C 1
ATOM 1454 O O . PHE A 1 97 ? -29.336 9.893 18.910 1.00 12.48 97 PHE A O 1
ATOM 1471 N N . ASN A 1 98 ? -27.382 10.073 19.983 1.00 11.65 98 ASN A N 1
ATOM 1472 C CA . ASN A 1 98 ? -27.917 10.915 21.051 1.00 11.66 98 ASN A CA 1
ATOM 1473 C C . ASN A 1 98 ? -26.864 11.984 21.345 1.00 11.95 98 ASN A C 1
ATOM 1474 O O . ASN A 1 98 ? -25.792 11.663 21.863 1.00 12.69 98 ASN A O 1
ATOM 1485 N N . PRO A 1 99 ? -27.149 13.266 21.032 1.00 12.45 99 PRO A N 1
ATOM 1486 C CA . PRO A 1 99 ? -26.181 14.340 21.245 1.00 11.40 99 PRO A CA 1
ATOM 1487 C C . PRO A 1 99 ? -26.134 14.872 22.680 1.00 12.20 99 PRO A C 1
ATOM 1488 O O . PRO A 1 99 ? -25.376 15.820 22.936 1.00 12.75 99 PRO A O 1
ATOM 1499 N N . ALA A 1 100 ? -26.930 14.279 23.566 1.00 12.23 100 ALA A N 1
ATOM 1500 C CA . ALA A 1 100 ? -27.010 14.680 24.974 1.00 11.93 100 ALA A CA 1
ATOM 1501 C C . ALA A 1 100 ? -26.523 13.547 25.870 1.00 12.57 100 ALA A C 1
ATOM 1502 O O . ALA A 1 100 ? -27.023 13.351 26.975 1.00 14.39 100 ALA A O 1
ATOM 1509 N N . LEU A 1 101 ? -25.506 12.838 25.412 1.00 13.40 101 LEU A N 1
ATOM 1510 C CA . LEU A 1 101 ? -24.993 11.666 26.105 1.00 13.84 101 LEU A CA 1
ATOM 1511 C C . LEU A 1 101 ? -23.757 11.996 26.965 1.00 12.96 101 LEU A C 1
ATOM 1512 O O . LEU A 1 101 ? -23.077 11.091 27.477 1.00 13.87 101 LEU A O 1
ATOM 1528 N N . GLY A 1 102 ? -23.459 13.277 27.122 1.00 13.19 102 GLY A N 1
ATOM 1529 C CA . GLY A 1 102 ? -22.245 13.673 27.814 1.00 14.48 102 GLY A CA 1
ATOM 1530 C C . GLY A 1 102 ? -22.117 13.143 29.247 1.00 15.82 102 GLY A C 1
ATOM 1531 O O . GLY A 1 102 ? -21.002 12.846 29.693 1.00 17.08 102 GLY A O 1
ATOM 1535 N N . ALA A 1 103 ? -23.217 13.064 29.998 1.00 15.92 103 ALA A N 1
ATOM 1536 C CA . ALA A 1 103 ? -23.154 12.512 31.350 1.00 17.50 103 ALA A CA 1
ATOM 1537 C C . ALA A 1 103 ? -22.514 11.115 31.365 1.00 18.11 103 ALA A C 1
ATOM 1538 O O . ALA A 1 103 ? -21.770 10.770 32.282 1.00 19.84 103 ALA A O 1
ATOM 1545 N N . VAL A 1 104 ? -22.829 10.314 30.357 1.00 16.99 104 VAL A N 1
ATOM 1546 C CA . VAL A 1 104 ? -22.292 8.962 30.238 1.00 17.75 104 VAL A CA 1
ATOM 1547 C C . VAL A 1 104 ? -20.905 8.942 29.591 1.00 18.04 104 VAL A C 1
ATOM 1548 O O . VAL A 1 104 ? -20.006 8.250 30.050 1.00 19.67 104 VAL A O 1
ATOM 1561 N N . VAL A 1 105 ? -20.728 9.706 28.522 1.00 16.79 105 VAL A N 1
ATOM 1562 C CA . VAL A 1 105 ? -19.460 9.701 27.819 1.00 17.31 105 VAL A CA 1
ATOM 1563 C C . VAL A 1 105 ? -18.339 10.192 28.728 1.00 19.13 105 VAL A C 1
ATOM 1564 O O . VAL A 1 105 ? -17.256 9.621 28.722 1.00 20.62 105 VAL A O 1
ATOM 1577 N N . LYS A 1 106 ? -18.599 11.231 29.522 1.00 19.35 106 LYS A N 1
ATOM 1578 C CA . LYS A 1 106 ? -17.572 11.808 30.378 1.00 22.05 106 LYS A CA 1
ATOM 1579 C C . LYS A 1 106 ? -17.025 10.788 31.359 1.00 25.81 106 LYS A C 1
ATOM 1580 O O . LYS A 1 106 ? -15.830 10.781 31.646 1.00 32.11 106 LYS A O 1
ATOM 1599 N N . LEU A 1 107 ? -17.887 9.911 31.856 1.00 23.19 107 LEU A N 1
ATOM 1600 C CA . LEU A 1 107 ? -17.430 8.839 32.725 1.00 26.88 107 LEU A CA 1
ATOM 1601 C C . LEU A 1 107 ? -16.514 7.895 31.945 1.00 28.53 107 LEU A C 1
ATOM 1602 O O . LEU A 1 107 ? -15.458 7.482 32.431 1.00 30.33 107 LEU A O 1
ATOM 1618 N N . TRP A 1 108 ? -16.912 7.563 30.728 1.00 25.87 108 TRP A N 1
ATOM 1619 C CA . TRP A 1 108 ? -16.074 6.710 29.895 1.00 29.32 108 TRP A CA 1
ATOM 1620 C C . TRP A 1 108 ? -14.812 7.446 29.389 1.00 35.76 108 TRP A C 1
ATOM 1621 O O . TRP A 1 108 ? -13.790 6.812 29.141 1.00 33.19 108 TRP A O 1
ATOM 1642 N N . ASN A 1 109 ? -14.866 8.771 29.250 1.00 35.23 109 ASN A N 1
ATOM 1643 C CA . ASN A 1 109 ? -13.681 9.528 28.830 1.00 33.30 109 ASN A CA 1
ATOM 1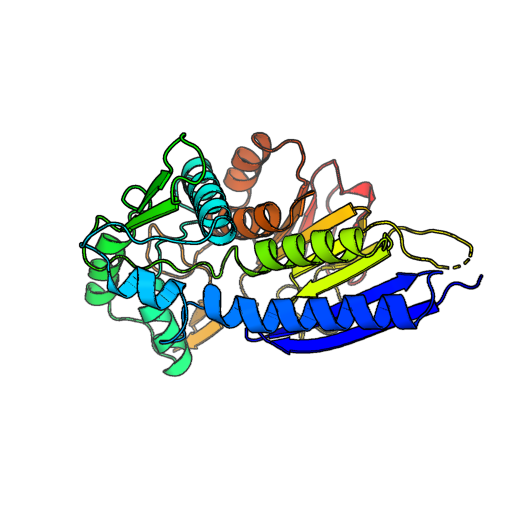644 C C . ASN A 1 109 ? -12.575 9.480 29.888 1.00 37.18 109 ASN A C 1
ATOM 1645 O O . ASN A 1 109 ? -11.384 9.411 29.559 1.00 36.12 109 ASN A O 1
ATOM 1656 N N . ILE A 1 110 ? -12.956 9.524 31.159 1.00 32.38 110 ILE A N 1
ATOM 1657 C CA . ILE A 1 110 ? -11.964 9.375 32.225 1.00 36.05 110 ILE A CA 1
ATOM 1658 C C . ILE A 1 110 ? -11.535 7.910 32.306 1.00 40.25 110 ILE A C 1
ATOM 1659 O O . ILE A 1 110 ? -10.385 7.602 32.617 1.00 37.54 110 ILE A O 1
ATOM 1675 N N . GLY A 1 111 ? -12.461 7.009 31.995 1.00 38.30 111 GLY A N 1
ATOM 1676 C CA . GLY A 1 111 ? -12.148 5.592 31.943 1.00 37.50 111 GLY A CA 1
ATOM 1677 C C . GLY A 1 111 ? -11.013 5.304 30.978 1.00 40.91 111 GLY A C 1
ATOM 1678 O O . GLY A 1 111 ? -10.101 4.547 31.306 1.00 44.45 111 GLY A O 1
ATOM 1682 N N . PHE A 1 112 ? -11.066 5.908 29.791 1.00 37.53 112 PHE A N 1
ATOM 1683 C CA . PHE A 1 112 ? -9.994 5.751 28.804 1.00 40.01 112 PHE A CA 1
ATOM 1684 C C . PHE A 1 112 ? -8.663 6.172 29.409 1.00 47.64 112 PHE A C 1
ATOM 1685 O O . PHE A 1 112 ? -7.680 5.429 29.363 1.00 43.62 112 PHE A O 1
ATOM 1702 N N . ASP A 1 113 ? -8.643 7.367 29.988 1.00 50.82 113 ASP A N 1
ATOM 1703 C CA . ASP A 1 113 ? -7.433 7.907 30.595 1.00 56.94 113 ASP A CA 1
ATOM 1704 C C . ASP A 1 113 ? -6.919 7.005 31.716 1.00 59.48 113 ASP A C 1
ATOM 1705 O O . ASP A 1 113 ? -5.717 6.769 31.826 1.00 67.42 113 ASP A O 1
ATOM 1714 N N . ARG A 1 114 ? -7.836 6.495 32.533 1.00 62.39 114 ARG A N 1
ATOM 1715 C CA . ARG A 1 114 ? -7.473 5.680 33.692 1.00 67.02 114 ARG A CA 1
ATOM 1716 C C . ARG A 1 114 ? -7.402 4.183 33.373 1.00 68.97 114 ARG A C 1
ATOM 1717 O O . ARG A 1 114 ? -6.976 3.390 34.215 1.00 71.18 114 ARG A O 1
ATOM 1738 N N . ALA A 1 115 ? -7.816 3.802 32.165 1.00 57.27 115 ALA A N 1
ATOM 1739 C CA . ALA A 1 115 ? -7.908 2.391 31.778 1.00 59.23 115 ALA A CA 1
ATOM 1740 C C . ALA A 1 115 ? -8.800 1.613 32.745 1.00 58.60 115 ALA A C 1
ATOM 1741 O O . ALA A 1 115 ? -8.463 0.502 33.160 1.00 59.82 115 ALA A O 1
ATOM 1748 N N . ALA A 1 116 ? -9.941 2.206 33.090 1.00 51.59 116 ALA A N 1
ATOM 1749 C CA . ALA A 1 116 ? -10.861 1.620 34.061 1.00 52.04 116 ALA A CA 1
ATOM 1750 C C . ALA A 1 116 ? -12.312 1.816 33.636 1.00 46.04 116 ALA A C 1
ATOM 1751 O O . ALA A 1 116 ? -12.683 2.872 33.131 1.00 40.54 116 ALA A O 1
ATOM 1758 N N . VAL A 1 117 ? -13.122 0.787 33.861 1.00 45.79 117 VAL A N 1
ATOM 1759 C CA . VAL A 1 117 ? -14.547 0.815 33.552 1.00 38.69 117 VAL A CA 1
ATOM 1760 C C . VAL A 1 117 ? -15.304 1.600 34.627 1.00 38.63 117 VAL A C 1
ATOM 1761 O O . VAL A 1 117 ? -14.998 1.463 35.806 1.00 40.70 117 VAL A O 1
ATOM 1774 N N . PRO A 1 118 ? -16.292 2.427 34.228 1.00 35.06 118 PRO A N 1
ATOM 1775 C CA . PRO A 1 118 ? -17.066 3.172 35.234 1.00 42.51 118 PRO A CA 1
ATOM 1776 C C . PRO A 1 118 ? -17.900 2.283 36.154 1.00 46.95 118 PRO A C 1
ATOM 1777 O O . PRO A 1 118 ? -18.345 1.211 35.743 1.00 51.59 118 PRO A O 1
ATOM 1788 N N . ASP A 1 119 ? -18.119 2.748 37.381 1.00 58.23 119 ASP A N 1
ATOM 1789 C CA . ASP A 1 119 ? -18.932 2.029 38.355 1.00 60.28 119 ASP A CA 1
ATOM 1790 C C . ASP A 1 119 ? -20.359 1.828 37.845 1.00 62.98 119 ASP A C 1
ATOM 1791 O O . ASP A 1 119 ? -20.853 2.632 37.058 1.00 62.22 119 ASP A O 1
ATOM 1800 N N . PRO A 1 120 ? -21.035 0.760 38.303 1.00 58.94 120 PRO A N 1
ATOM 1801 C CA . PRO A 1 120 ? -22.384 0.472 37.796 1.00 56.70 120 PRO A CA 1
ATOM 1802 C C . PRO A 1 120 ? -23.403 1.551 38.149 1.00 54.41 120 PRO A C 1
ATOM 1803 O O . PRO A 1 120 ? -24.079 2.062 37.257 1.00 59.76 120 PRO A O 1
ATOM 1814 N N . ASP A 1 121 ? -23.513 1.882 39.433 1.00 62.63 121 ASP A N 1
ATOM 1815 C CA . ASP A 1 121 ? -24.506 2.845 39.900 1.00 60.38 121 ASP A CA 1
ATOM 1816 C C . ASP A 1 121 ? -24.254 4.244 39.344 1.00 53.27 121 ASP A C 1
ATOM 1817 O O . ASP A 1 121 ? -25.191 4.923 38.930 1.00 57.24 121 ASP A O 1
ATOM 1826 N N . ALA A 1 122 ? -22.992 4.670 39.347 1.00 46.57 122 ALA A N 1
ATOM 1827 C CA . ALA A 1 122 ? -22.604 5.941 38.734 1.00 47.81 122 ALA A CA 1
ATOM 1828 C C . ALA A 1 122 ? -23.058 5.974 37.286 1.00 42.29 122 ALA A C 1
ATOM 1829 O O . ALA A 1 122 ? -23.565 6.982 36.792 1.00 31.59 122 ALA A O 1
ATOM 1836 N N . LEU A 1 123 ? -22.868 4.858 36.600 1.00 37.14 123 LEU A N 1
ATOM 1837 C CA . LEU A 1 123 ? -23.275 4.753 35.215 1.00 35.07 123 LEU A CA 1
ATOM 1838 C C . LEU A 1 123 ? -24.796 4.744 35.109 1.00 27.59 123 LEU A C 1
ATOM 1839 O O . LEU A 1 123 ? -25.377 5.352 34.211 1.00 26.22 123 LEU A O 1
ATOM 1855 N N . LYS A 1 124 ? -25.439 4.046 36.033 1.00 30.41 124 LYS A N 1
ATOM 1856 C CA . LYS A 1 124 ? -26.895 3.995 36.044 1.00 36.17 124 LYS A CA 1
ATOM 1857 C C . LYS A 1 124 ? -27.466 5.391 36.292 1.00 27.84 124 LYS A C 1
ATOM 1858 O O . LYS A 1 124 ? -28.446 5.793 35.669 1.00 28.05 124 LYS A O 1
ATOM 1877 N N . GLU A 1 125 ? -26.833 6.140 37.187 1.00 30.17 125 GLU A N 1
ATOM 1878 C CA . GLU A 1 125 ? -27.251 7.513 37.443 1.00 28.41 125 GLU A CA 1
ATOM 1879 C C . GLU A 1 125 ? -27.061 8.419 36.209 1.00 26.95 125 GLU A C 1
ATOM 1880 O O . GLU A 1 125 ? -27.922 9.237 35.887 1.00 24.08 125 GLU A O 1
ATOM 1892 N N . ALA A 1 126 ? -25.936 8.270 35.517 1.00 24.10 126 ALA A N 1
ATOM 1893 C CA . ALA A 1 126 ? -25.647 9.129 34.366 1.00 21.78 126 ALA A CA 1
ATOM 1894 C C . ALA A 1 126 ? -26.696 8.980 33.260 1.00 20.07 126 ALA A C 1
ATOM 1895 O O . ALA A 1 126 ? -27.089 9.956 32.596 1.00 19.16 126 ALA A O 1
ATOM 1902 N N . LEU A 1 127 ? -27.168 7.756 33.063 1.00 21.44 127 LEU A N 1
ATOM 1903 C CA . LEU A 1 127 ? -28.163 7.507 32.036 1.00 21.81 127 LEU A CA 1
ATOM 1904 C C . LEU A 1 127 ? -29.475 8.280 32.257 1.00 27.69 127 LEU A C 1
ATOM 1905 O O . LEU A 1 127 ? -30.219 8.525 31.308 1.00 38.51 127 LEU A O 1
ATOM 1921 N N . THR A 1 128 ? -29.742 8.688 33.498 1.00 22.45 128 THR A N 1
ATOM 1922 C CA . THR A 1 128 ? -30.954 9.465 33.793 1.00 29.26 128 THR A CA 1
ATOM 1923 C C . THR A 1 128 ? -30.874 10.926 33.341 1.00 24.27 128 THR A C 1
ATOM 1924 O O . THR A 1 128 ? -31.868 11.651 33.377 1.00 30.87 128 THR A O 1
ATOM 1935 N N . ARG A 1 129 ? -29.697 11.355 32.894 1.00 18.91 129 ARG A N 1
ATOM 1936 C CA . ARG A 1 129 ? -29.457 12.743 32.516 1.00 18.09 129 ARG A CA 1
ATOM 1937 C C . ARG A 1 129 ? -29.081 12.863 31.030 1.00 16.12 129 ARG A C 1
ATOM 1938 O O . ARG A 1 129 ? -28.330 13.769 30.655 1.00 16.93 129 ARG A O 1
ATOM 1959 N N . CYS A 1 130 ? -29.644 11.996 30.189 1.00 16.29 130 CYS A N 1
ATOM 1960 C CA . CYS A 1 130 ? -29.317 11.931 28.751 1.00 13.97 130 CYS A CA 1
ATOM 1961 C C . CYS A 1 130 ? -30.548 12.002 27.848 1.00 15.90 130 CYS A C 1
ATOM 1962 O O . CYS A 1 130 ? -30.519 11.539 26.711 1.00 16.55 130 CYS A O 1
ATOM 1970 N N . ASP A 1 131 ? -31.625 12.610 28.312 1.00 16.11 131 ASP A N 1
ATOM 1971 C CA . ASP A 1 131 ? -32.841 12.658 27.510 1.00 15.84 131 ASP A CA 1
ATOM 1972 C C . ASP A 1 131 ? -32.771 13.839 26.552 1.00 15.52 131 ASP A C 1
ATOM 1973 O O . ASP A 1 131 ? -33.034 14.970 26.940 1.00 17.04 131 ASP A O 1
ATOM 1982 N N . PHE A 1 132 ? -32.449 13.572 25.291 1.00 16.53 132 PHE A N 1
ATOM 1983 C CA . PHE A 1 132 ? -32.273 14.644 24.318 1.00 16.08 132 PHE A CA 1
ATOM 1984 C C . PHE A 1 132 ? -33.567 15.400 24.052 1.00 15.65 132 PHE A C 1
ATOM 1985 O O . PHE A 1 132 ? -33.529 16.515 23.531 1.00 17.68 132 PHE A O 1
ATOM 2002 N N . ARG A 1 133 ? -34.706 14.832 24.456 1.00 18.11 133 ARG A N 1
ATOM 2003 C CA . ARG A 1 133 ? -35.983 15.516 24.255 1.00 17.78 133 ARG A CA 1
ATOM 2004 C C . ARG A 1 133 ? -36.130 16.701 25.189 1.00 23.02 133 ARG A C 1
ATOM 2005 O O . ARG A 1 133 ? -37.034 17.516 25.020 1.00 24.67 133 ARG A O 1
ATOM 2026 N N . GLN A 1 134 ? -35.230 16.806 26.164 1.00 18.47 134 GLN A N 1
ATOM 2027 C CA . GLN A 1 134 ? -35.230 17.934 27.083 1.00 18.64 134 GLN A CA 1
ATOM 2028 C C . GLN A 1 134 ? -34.237 19.028 26.682 1.00 20.69 134 GLN A C 1
ATOM 2029 O O . GLN A 1 134 ? -33.969 19.942 27.452 1.00 19.63 134 GLN A O 1
ATOM 2043 N N . VAL A 1 135 ? -33.693 18.921 25.475 1.00 16.88 135 VAL A N 1
ATOM 2044 C CA . VAL A 1 135 ? -32.968 20.019 24.847 1.00 17.12 135 VAL A CA 1
ATOM 2045 C C . VAL A 1 135 ? -33.985 20.837 24.059 1.00 20.93 135 VAL A C 1
ATOM 2046 O O . VAL A 1 135 ? -34.536 20.361 23.061 1.00 21.68 135 VAL A O 1
ATOM 2059 N N . HIS A 1 136 ? -34.224 22.064 24.509 1.00 18.09 136 HIS A N 1
ATOM 2060 C CA . HIS A 1 136 ? -35.221 22.922 23.893 1.00 17.11 136 HIS A CA 1
ATOM 2061 C C . HIS A 1 136 ? -34.567 24.030 23.097 1.00 18.46 136 HIS A C 1
ATOM 2062 O O . HIS A 1 136 ? -33.899 24.899 23.655 1.00 19.57 136 HIS A O 1
ATOM 2076 N N . LEU A 1 137 ? -34.785 23.974 21.793 1.00 19.93 137 LEU A N 1
ATOM 2077 C CA . LEU A 1 137 ? -34.294 24.980 20.869 1.00 18.80 137 LEU A CA 1
ATOM 2078 C C . LEU A 1 137 ? -35.429 25.940 20.568 1.00 21.90 137 LEU A C 1
ATOM 2079 O O . LEU A 1 137 ? -36.500 25.498 20.155 1.00 24.20 137 LEU A O 1
ATOM 2095 N N . ARG A 1 138 ? -35.176 27.238 20.757 1.00 19.96 138 ARG A N 1
ATOM 2096 C CA . ARG A 1 138 ? -36.157 28.290 20.468 1.00 21.71 138 ARG A CA 1
ATOM 2097 C C . ARG A 1 138 ? -35.527 29.438 19.666 1.00 22.11 138 ARG A C 1
ATOM 2098 O O . ARG A 1 138 ? -34.391 29.864 19.919 1.00 24.61 138 ARG A O 1
ATOM 2119 N N . ALA A 1 139 ? -36.253 29.902 18.654 1.00 19.02 139 ALA A N 1
ATOM 2120 C CA . ALA A 1 139 ? -35.784 30.991 17.812 1.00 19.58 139 ALA A CA 1
ATOM 2121 C C . ALA A 1 139 ? -36.983 31.797 17.375 1.00 17.05 139 ALA A C 1
ATOM 2122 O O . ALA A 1 139 ? -37.897 31.280 16.745 1.00 30.64 139 ALA A O 1
ATOM 2129 N N . GLY A 1 140 ? -36.992 33.064 17.736 1.00 17.58 140 GLY A N 1
ATOM 2130 C CA . GLY A 1 140 ? -38.100 33.912 17.379 1.00 14.61 140 GLY A CA 1
ATOM 2131 C C . GLY A 1 140 ? -38.106 34.177 15.889 1.00 13.98 140 GLY A C 1
ATOM 2132 O O . GLY A 1 140 ? -37.098 34.054 15.208 1.00 17.26 140 GLY A O 1
ATOM 2136 N N . VAL A 1 141 ? -39.269 34.584 15.403 1.00 16.19 141 VAL A N 1
ATOM 2137 C CA . VAL A 1 141 ? -39.494 34.732 13.973 1.00 17.21 141 VAL A CA 1
ATOM 2138 C C . VAL A 1 141 ? -39.290 36.161 13.476 1.00 16.08 141 VAL A C 1
ATOM 2139 O O . VAL A 1 141 ? -39.282 36.380 12.267 1.00 18.42 141 VAL A O 1
ATOM 2152 N N . SER A 1 142 ? -39.131 37.117 14.381 1.00 16.01 142 SER A N 1
ATOM 2153 C CA . SER A 1 142 ? -38.963 38.510 13.979 1.00 18.30 142 SER A CA 1
ATOM 2154 C C . SER A 1 142 ? -37.530 38.818 13.582 1.00 13.93 142 SER A C 1
ATOM 2155 O O . SER A 1 142 ? -36.600 38.072 13.829 1.00 15.64 142 SER A O 1
ATOM 2163 N N . VAL A 1 143 ? -37.377 39.971 12.945 1.00 16.61 143 VAL A N 1
ATOM 2164 C CA . VAL A 1 143 ? -36.098 40.366 12.406 1.00 14.41 143 VAL A CA 1
ATOM 2165 C C . VAL A 1 143 ? -35.027 40.397 13.507 1.00 14.39 143 VAL A C 1
ATOM 2166 O O . VAL A 1 143 ? -35.220 41.010 14.550 1.00 15.04 143 VAL A O 1
ATOM 2179 N N . GLY A 1 144 ? -33.914 39.727 13.249 1.00 15.67 144 GLY A N 1
ATOM 2180 C CA . GLY A 1 144 ? -32.808 39.680 14.189 1.00 17.06 144 GLY A CA 1
ATOM 2181 C C . GLY A 1 144 ? -33.067 38.971 15.508 1.00 18.77 144 GLY A C 1
ATOM 2182 O O . GLY A 1 144 ? -32.290 39.129 16.451 1.00 19.40 144 GLY A O 1
ATOM 2186 N N . ALA A 1 145 ? -34.131 38.180 15.602 1.00 16.46 145 ALA A N 1
ATOM 2187 C CA . ALA A 1 145 ? -34.445 37.526 16.874 1.00 18.08 145 ALA A CA 1
ATOM 2188 C C . ALA A 1 145 ? -33.347 36.512 17.225 1.00 16.19 145 ALA A C 1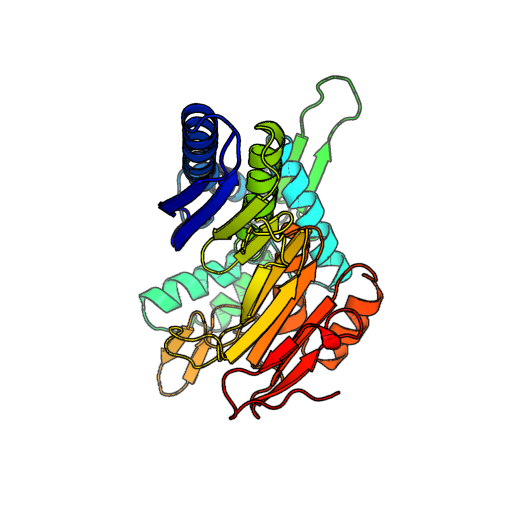
ATOM 2189 O O . ALA A 1 145 ? -32.874 35.795 16.373 1.00 16.09 145 ALA A O 1
ATOM 2196 N N . PRO A 1 146 ? -32.922 36.468 18.499 1.00 19.72 146 PRO A N 1
ATOM 2197 C CA . PRO A 1 146 ? -31.875 35.516 18.882 1.00 20.27 146 PRO A CA 1
ATOM 2198 C C . PRO A 1 146 ? -32.287 34.044 18.804 1.00 26.75 146 PRO A C 1
ATOM 2199 O O . PRO A 1 146 ? -33.471 33.692 18.825 1.00 21.26 146 PRO A O 1
ATOM 2210 N N . HIS A 1 147 ? -31.270 33.200 18.726 1.00 21.41 147 HIS A N 1
ATOM 2211 C CA . HIS A 1 147 ? -31.435 31.753 18.781 1.00 20.85 147 HIS A CA 1
ATOM 2212 C C . HIS A 1 147 ? -31.009 31.293 20.165 1.00 19.23 147 HIS A C 1
ATOM 2213 O O . HIS A 1 147 ? -29.933 31.681 20.623 1.00 22.25 147 HIS A O 1
ATOM 2227 N N . THR A 1 148 ? -31.826 30.461 20.814 1.00 18.96 148 THR A N 1
ATOM 2228 C CA . THR A 1 148 ? -31.505 30.000 22.159 1.00 17.88 148 THR A CA 1
ATOM 2229 C C . THR A 1 148 ? -31.617 28.487 22.363 1.00 17.10 148 THR A C 1
ATOM 2230 O O . THR A 1 148 ? -32.361 27.797 21.670 1.00 19.35 148 THR A O 1
ATOM 2241 N N . VAL A 1 149 ? -30.864 28.004 23.351 1.00 18.47 149 VAL A N 1
ATOM 2242 C CA . VAL A 1 149 ? -30.844 26.591 23.720 1.00 19.03 149 VAL A CA 1
ATOM 2243 C C . VAL A 1 149 ? -31.087 26.520 25.217 1.00 21.96 149 VAL A C 1
ATOM 2244 O O . VAL A 1 149 ? -30.452 27.245 25.981 1.00 20.31 149 VAL A O 1
ATOM 2257 N N . GLN A 1 150 ? -32.003 25.649 25.637 1.00 18.10 150 GLN A N 1
ATOM 2258 C CA . GLN A 1 150 ? -32.186 25.370 27.056 1.00 20.58 150 GLN A CA 1
ATOM 2259 C C . GLN A 1 150 ? -32.086 23.875 27.311 1.00 19.18 150 GLN A C 1
ATOM 2260 O O . GLN A 1 150 ? -32.761 23.074 26.671 1.00 23.06 150 GLN A O 1
ATOM 2274 N N . LEU A 1 151 ? -31.229 23.521 28.256 1.00 20.86 151 LEU A N 1
ATOM 2275 C CA . LEU A 1 151 ? -31.096 22.147 28.713 1.00 21.04 151 LEU A CA 1
ATOM 2276 C C . LEU A 1 151 ? -31.950 22.024 29.956 1.00 21.98 151 LEU A C 1
ATOM 2277 O O . LEU A 1 151 ? -31.555 22.476 31.026 1.00 23.81 151 LEU A O 1
ATOM 2293 N N . ALA A 1 152 ? -33.137 21.441 29.804 1.00 20.26 152 ALA A N 1
ATOM 2294 C CA . ALA A 1 152 ? -34.169 21.480 30.847 1.00 22.26 152 ALA A CA 1
ATOM 2295 C C . ALA A 1 152 ? -33.928 20.499 31.985 1.00 24.00 152 ALA A C 1
ATOM 2296 O O . ALA A 1 152 ? -34.372 20.742 33.112 1.00 31.24 152 ALA A O 1
ATOM 2303 N N . GLN A 1 153 ? -33.245 19.397 31.675 1.00 26.31 153 GLN A N 1
ATOM 2304 C CA . GLN A 1 153 ? -32.970 18.306 32.618 1.00 27.32 153 GLN A CA 1
ATOM 2305 C C . GLN A 1 153 ? -31.695 18.653 33.389 1.00 27.14 153 GLN A C 1
ATOM 2306 O O . GLN A 1 153 ? -30.650 18.955 32.791 1.00 24.78 153 GLN A O 1
ATOM 2320 N N . ALA A 1 154 ? -31.779 18.624 34.714 1.00 33.71 154 ALA A N 1
ATOM 2321 C CA . ALA A 1 154 ? -30.624 18.934 35.549 1.00 28.25 154 ALA A CA 1
ATOM 2322 C C . ALA A 1 154 ? -29.458 17.974 35.264 1.00 20.44 154 ALA A C 1
ATOM 2323 O O . ALA A 1 154 ? -29.661 16.768 35.205 1.00 27.61 154 ALA A O 1
ATOM 2330 N N . GLY A 1 155 ? -28.258 18.525 35.105 1.00 25.15 155 GLY A N 1
ATOM 2331 C CA . GLY A 1 155 ? -27.052 17.734 34.900 1.00 22.20 155 GLY A CA 1
ATOM 2332 C C . GLY A 1 155 ? -26.867 17.108 33.524 1.00 21.72 155 GLY A C 1
ATOM 2333 O O . GLY A 1 155 ? -25.948 16.324 33.314 1.00 20.98 155 GLY A O 1
ATOM 2337 N N . MET A 1 156 ? -27.720 17.454 32.575 1.00 18.97 156 MET A N 1
ATOM 2338 C CA . MET A 1 156 ? -27.562 16.907 31.237 1.00 16.84 156 MET A CA 1
ATOM 2339 C C . MET A 1 156 ? -26.438 17.649 30.533 1.00 20.43 156 MET A C 1
ATOM 2340 O O . MET A 1 156 ? -26.237 18.846 30.768 1.00 21.47 156 MET A O 1
ATOM 2354 N N . GLN A 1 157 ? -25.702 16.936 29.676 1.00 16.98 157 GLN A N 1
ATOM 2355 C CA . GLN A 1 157 ? -24.530 17.490 29.008 1.00 17.02 157 GLN A CA 1
ATOM 2356 C C . GLN A 1 157 ? -24.537 17.137 27.521 1.00 16.82 157 GLN A C 1
ATOM 2357 O O . GLN A 1 157 ? -24.652 15.964 27.145 1.00 17.76 157 GLN A O 1
ATOM 2371 N N . LEU A 1 158 ? -24.408 18.151 26.674 1.00 14.18 158 LEU A N 1
ATOM 2372 C CA . LEU A 1 158 ? -24.248 17.943 25.249 1.00 14.12 158 LEU A CA 1
ATOM 2373 C C . LEU A 1 158 ? -22.843 17.436 24.943 1.00 14.39 158 LEU A C 1
ATOM 2374 O O . LEU A 1 158 ? -21.874 17.838 25.577 1.00 14.46 158 LEU A O 1
ATOM 2390 N N . ASP A 1 159 ? -22.752 16.508 24.001 1.00 11.95 159 ASP A N 1
ATOM 2391 C CA . ASP A 1 159 ? -21.472 16.034 23.471 1.00 12.48 159 ASP A CA 1
ATOM 2392 C C . ASP A 1 159 ? -21.726 15.860 21.991 1.00 13.25 159 ASP A C 1
ATOM 2393 O O . ASP A 1 159 ? -22.533 15.007 21.608 1.00 12.40 159 ASP A O 1
ATOM 2402 N N . LEU A 1 160 ? -21.041 16.643 21.161 1.00 12.41 160 LEU A N 1
ATOM 2403 C CA . LEU A 1 160 ? -21.278 16.603 19.729 1.00 12.54 160 LEU A CA 1
ATOM 2404 C C . LEU A 1 160 ? -20.190 15.814 18.995 1.00 10.94 160 LEU A C 1
ATOM 2405 O O . LEU A 1 160 ? -20.033 15.961 17.781 1.00 10.84 160 LEU A O 1
ATOM 2421 N N . GLY A 1 161 ? -19.481 14.950 19.706 1.00 11.08 161 GLY A N 1
ATOM 2422 C CA . GLY A 1 161 ? -18.401 14.188 19.089 1.00 11.60 161 GLY A CA 1
ATOM 2423 C C . GLY A 1 161 ? -18.812 13.359 17.888 1.00 10.95 161 GLY A C 1
ATOM 2424 O O . GLY A 1 161 ? -17.970 13.087 17.029 1.00 11.17 161 GLY A O 1
ATOM 2428 N N . ALA A 1 162 ? -20.074 12.931 17.832 1.00 8.86 162 ALA A N 1
ATOM 2429 C CA . ALA A 1 162 ? -20.520 12.062 16.746 1.00 9.30 162 ALA A CA 1
ATOM 2430 C C . ALA A 1 162 ? -21.058 12.813 15.532 1.00 9.59 162 ALA A C 1
ATOM 2431 O O . ALA A 1 162 ? -21.489 12.181 14.568 1.00 10.60 162 ALA A O 1
ATOM 2438 N N . ILE A 1 163 ? -21.023 14.142 15.565 1.00 9.60 163 ILE A N 1
ATOM 2439 C CA . ILE A 1 163 ? -21.529 14.956 14.457 1.00 9.06 163 ILE A CA 1
ATOM 2440 C C . ILE A 1 163 ? -20.647 16.179 14.125 1.00 9.95 163 ILE A C 1
ATOM 2441 O O . ILE A 1 163 ? -20.768 16.748 13.042 1.00 10.28 163 ILE A O 1
ATOM 2457 N N . ALA A 1 164 ? -19.758 16.567 15.035 1.00 10.13 164 ALA A N 1
ATOM 2458 C CA . ALA A 1 164 ? -18.999 17.819 14.833 1.00 10.06 164 ALA A CA 1
ATOM 2459 C C . ALA A 1 164 ? -18.039 17.742 13.637 1.00 10.20 164 ALA A C 1
ATOM 2460 O O . ALA A 1 164 ? -17.930 18.720 12.881 1.00 10.20 164 ALA A O 1
ATOM 2467 N N . LYS A 1 165 ? -17.334 16.632 13.464 1.00 10.06 165 LYS A N 1
ATOM 2468 C CA . LYS A 1 165 ? -16.448 16.546 12.310 1.00 9.21 165 LYS A CA 1
ATOM 2469 C C . LYS A 1 165 ? -17.264 16.649 11.017 1.00 9.22 165 LYS A C 1
ATOM 2470 O O . LYS A 1 165 ? -16.820 17.306 10.039 1.00 9.13 165 LYS A O 1
ATOM 2489 N N . GLY A 1 166 ? -18.423 16.010 10.949 1.00 9.70 166 GLY A N 1
ATOM 2490 C CA . GLY A 1 166 ? -19.259 16.139 9.771 1.00 8.88 166 GLY A CA 1
ATOM 2491 C C . GLY A 1 166 ? -19.687 17.578 9.515 1.00 8.81 166 GLY A C 1
ATOM 2492 O O . GLY A 1 166 ? -19.639 18.093 8.394 1.00 10.32 166 GLY A O 1
ATOM 2496 N N . PHE A 1 167 ? -20.106 18.247 10.573 1.00 9.40 167 PHE A N 1
ATOM 2497 C CA . PHE A 1 167 ? -20.493 19.649 10.489 1.00 9.33 167 PHE A CA 1
ATOM 2498 C C . PHE A 1 167 ? -19.332 20.491 9.960 1.00 8.84 167 PHE A C 1
ATOM 2499 O O . PHE A 1 167 ? -19.519 21.349 9.063 1.00 10.07 167 PHE A O 1
ATOM 2516 N N . LEU A 1 168 ? -18.141 20.276 10.517 1.00 9.00 168 LEU A N 1
ATOM 2517 C CA . LEU A 1 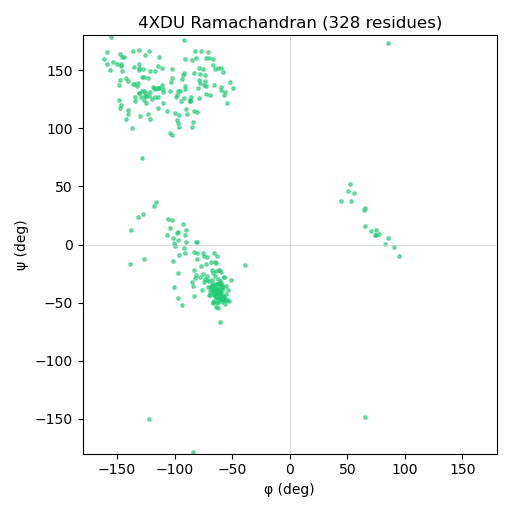168 ? -16.981 21.060 10.090 1.00 9.06 168 LEU A CA 1
ATOM 2518 C C . LEU A 1 168 ? -16.549 20.767 8.653 1.00 9.22 168 LEU A C 1
ATOM 2519 O O . LEU A 1 168 ? -16.140 21.671 7.934 1.00 10.26 168 LEU A O 1
ATOM 2535 N N . ALA A 1 169 ? -16.674 19.518 8.216 1.00 8.59 169 ALA A N 1
ATOM 2536 C CA . ALA A 1 169 ? -16.382 19.191 6.832 1.00 9.17 169 ALA A CA 1
ATOM 2537 C C . ALA A 1 169 ? -17.342 19.920 5.905 1.00 10.05 169 ALA A C 1
ATOM 2538 O O . ALA A 1 169 ? -16.925 20.452 4.880 1.00 9.71 169 ALA A O 1
ATOM 2545 N N . ASP A 1 170 ? -18.619 19.999 6.265 1.00 9.35 170 ASP A N 1
ATOM 2546 C CA . ASP A 1 170 ? -19.584 20.740 5.462 1.00 9.36 170 ASP A CA 1
ATOM 2547 C C . ASP A 1 170 ? -19.255 22.230 5.478 1.00 9.35 170 ASP A C 1
ATOM 2548 O O . ASP A 1 170 ? -19.336 22.894 4.430 1.00 10.34 170 ASP A O 1
ATOM 2557 N N . LYS A 1 171 ? -18.867 22.773 6.629 1.00 8.67 171 LYS A N 1
ATOM 2558 C CA . LYS A 1 171 ? -18.508 24.187 6.679 1.00 10.52 171 LYS A CA 1
ATOM 2559 C C . LYS A 1 171 ? -17.275 24.488 5.818 1.00 9.18 171 LYS A C 1
ATOM 2560 O O . LYS A 1 171 ? -17.205 25.533 5.165 1.00 9.91 171 LYS A O 1
ATOM 2579 N N . ILE A 1 172 ? -16.316 23.571 5.803 1.00 9.32 172 ILE A N 1
ATOM 2580 C CA . ILE A 1 172 ? -15.129 23.718 4.968 1.00 9.05 172 ILE A CA 1
ATOM 2581 C C . ILE A 1 172 ? -15.500 23.686 3.496 1.00 9.91 172 ILE A C 1
ATOM 2582 O O . ILE A 1 172 ? -15.002 24.497 2.723 1.00 10.09 172 ILE A O 1
ATOM 2598 N N . VAL A 1 173 ? -16.361 22.763 3.090 1.00 9.56 173 VAL A N 1
ATOM 2599 C CA . VAL A 1 173 ? -16.776 22.703 1.688 1.00 10.64 173 VAL A CA 1
ATOM 2600 C C . VAL A 1 173 ? -17.462 23.997 1.306 1.00 10.22 173 VAL A C 1
ATOM 2601 O O . VAL A 1 173 ? -17.220 24.551 0.241 1.00 11.23 173 VAL A O 1
ATOM 2614 N N . GLN A 1 174 ? -18.318 24.508 2.174 1.00 9.89 174 GLN A N 1
ATOM 2615 C CA . GLN A 1 174 ? -18.979 25.779 1.877 1.00 11.50 174 GLN A CA 1
ATOM 2616 C C . GLN A 1 174 ? -17.954 26.900 1.711 1.00 9.32 174 GLN A C 1
ATOM 2617 O O . GLN A 1 174 ? -18.066 27.721 0.799 1.00 11.14 174 GLN A O 1
ATOM 2631 N N . LEU A 1 175 ? -16.941 26.922 2.564 1.00 9.33 175 LEU A N 1
ATOM 2632 C CA . LEU A 1 175 ? -15.873 27.894 2.471 1.00 9.73 175 LEU A CA 1
ATOM 2633 C C . LEU A 1 175 ? -15.057 27.751 1.173 1.00 9.52 175 LEU A C 1
ATOM 2634 O O . LEU A 1 175 ? -14.764 28.751 0.522 1.00 10.42 175 LEU A O 1
ATOM 2650 N N . LEU A 1 176 ? -14.687 26.529 0.788 1.00 8.52 176 LEU A N 1
ATOM 2651 C CA . LEU A 1 176 ? -13.947 26.330 -0.453 1.00 8.74 176 LEU A CA 1
ATOM 2652 C C . LEU A 1 176 ? -14.755 26.799 -1.625 1.00 8.20 176 LEU A C 1
ATOM 2653 O O . LEU A 1 176 ? -14.226 27.501 -2.488 1.00 9.29 176 LEU A O 1
ATOM 2669 N N . THR A 1 177 ? -16.030 26.445 -1.668 1.00 9.44 177 THR A N 1
ATOM 2670 C CA . THR A 1 177 ? -16.879 26.892 -2.752 1.00 10.03 177 THR A CA 1
ATOM 2671 C C . THR A 1 177 ? -17.034 28.420 -2.764 1.00 12.32 177 THR A C 1
ATOM 2672 O O . THR A 1 177 ? -17.088 29.028 -3.836 1.00 11.83 177 THR A O 1
ATOM 2691 N N . ALA A 1 178 ? -17.038 29.048 -1.590 1.00 10.77 178 ALA A N 1
ATOM 2692 C CA . ALA A 1 178 ? -17.124 30.507 -1.519 1.00 11.32 178 ALA A CA 1
ATOM 2693 C C . ALA A 1 178 ? -15.889 31.163 -2.139 1.00 12.48 178 ALA A C 1
ATOM 2694 O O . ALA A 1 178 ? -15.944 32.287 -2.646 1.00 12.62 178 ALA A O 1
ATOM 2701 N N . HIS A 1 179 ? -14.764 30.450 -2.117 1.00 10.67 179 HIS A N 1
ATOM 2702 C CA . HIS A 1 179 ? -13.517 30.883 -2.728 1.00 11.27 179 HIS A CA 1
ATOM 2703 C C . HIS A 1 179 ? -13.354 30.380 -4.172 1.00 10.87 179 HIS A C 1
ATOM 2704 O O . HIS A 1 179 ? -12.237 30.395 -4.730 1.00 11.76 179 HIS A O 1
ATOM 2718 N N . ALA A 1 180 ? -14.466 29.966 -4.770 1.00 11.27 180 ALA A N 1
ATOM 2719 C CA . ALA A 1 180 ? -14.527 29.586 -6.186 1.00 11.88 180 ALA A CA 1
ATOM 2720 C C . ALA A 1 180 ? -13.690 28.353 -6.483 1.00 13.42 180 ALA A C 1
ATOM 2721 O O . ALA A 1 180 ? -13.158 28.195 -7.594 1.00 14.80 180 ALA A O 1
ATOM 2728 N N . LEU A 1 181 ?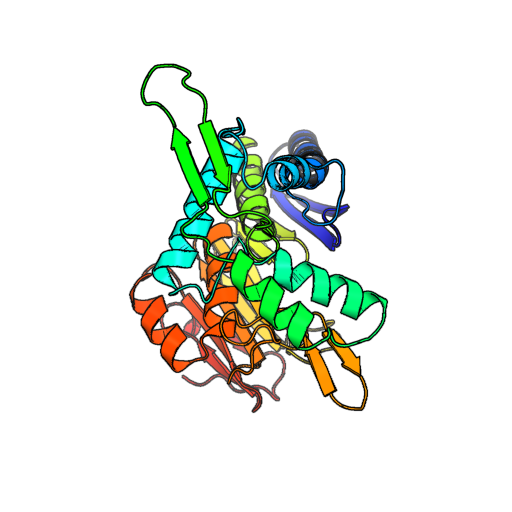 -13.590 27.472 -5.498 1.00 10.77 181 LEU A N 1
ATOM 2729 C CA . LEU A 1 181 ? -12.923 26.187 -5.655 1.00 11.02 181 LEU A CA 1
ATOM 2730 C C . LEU A 1 181 ? -13.970 25.109 -5.803 1.00 14.47 181 LEU A C 1
ATOM 2731 O O . LEU A 1 181 ? -15.034 25.182 -5.194 1.00 15.28 181 LEU A O 1
ATOM 2747 N N . ASP A 1 182 ? -13.692 24.119 -6.638 1.00 10.93 182 ASP A N 1
ATOM 2748 C CA . ASP A 1 182 ? -14.673 23.081 -6.922 1.00 11.66 182 ASP A CA 1
ATOM 2749 C C . ASP A 1 182 ? -14.077 21.678 -6.964 1.00 10.40 182 ASP A C 1
ATOM 2750 O O . ASP A 1 182 ? -14.761 20.747 -7.378 1.00 11.90 182 ASP A O 1
ATOM 2759 N N . SER A 1 183 ? -12.834 21.521 -6.506 1.00 10.06 183 SER A N 1
ATOM 2760 C CA . SER A 1 183 ? -12.153 20.222 -6.510 1.00 9.72 183 SER A CA 1
ATOM 2761 C C . SER A 1 183 ? -11.318 20.095 -5.241 1.00 8.95 183 SER A C 1
ATOM 2762 O O . SER A 1 183 ? -10.305 20.763 -5.107 1.00 9.53 183 SER A O 1
ATOM 2770 N N . ALA A 1 184 ? -11.750 19.259 -4.312 1.00 9.02 184 ALA A N 1
ATOM 2771 C CA . ALA A 1 184 ? -11.033 19.104 -3.061 1.00 9.31 184 ALA A CA 1
ATOM 2772 C C . ALA A 1 184 ? -11.347 17.797 -2.386 1.00 8.91 184 ALA A C 1
ATOM 2773 O O . ALA A 1 184 ? -12.417 17.212 -2.586 1.00 9.38 184 ALA A O 1
ATOM 2780 N N . LEU A 1 185 ? -10.414 17.349 -1.555 1.00 8.69 185 LEU A N 1
ATOM 2781 C CA . LEU A 1 185 ? -10.624 16.239 -0.654 1.00 9.57 185 LEU A CA 1
ATOM 2782 C C . LEU A 1 185 ? -10.345 16.741 0.760 1.00 8.68 185 LEU A C 1
ATOM 2783 O O . LEU A 1 185 ? -9.215 17.086 1.111 1.00 10.03 185 LEU A O 1
ATOM 2812 N N . VAL A 1 186 ? -11.411 16.800 1.544 1.00 8.94 186 VAL A N 1
ATOM 2813 C CA . VAL A 1 186 ? -11.369 17.245 2.932 1.00 10.23 186 VAL A CA 1
ATOM 2814 C C . VAL A 1 186 ? -11.308 16.012 3.816 1.00 8.33 186 VAL A C 1
ATOM 2815 O O . VAL A 1 186 ? -12.141 15.124 3.682 1.00 9.93 186 VAL A O 1
ATOM 2828 N N . ASP A 1 187 ? -10.347 15.959 4.733 1.00 9.21 187 ASP A N 1
ATOM 2829 C CA . ASP A 1 187 ? -10.141 14.788 5.567 1.00 9.44 187 ASP A CA 1
ATOM 2830 C C . ASP A 1 187 ? -9.891 15.242 6.984 1.00 8.49 187 ASP A C 1
ATOM 2831 O O . ASP A 1 187 ? -8.804 15.681 7.343 1.00 10.17 187 ASP A O 1
ATOM 2840 N N . LEU A 1 188 ? -10.938 15.164 7.811 1.00 9.67 188 LEU A N 1
ATOM 2841 C CA . LEU A 1 188 ? -10.846 15.553 9.225 1.00 9.62 188 LEU A CA 1
ATOM 2842 C C . LEU A 1 188 ? -10.798 14.273 10.039 1.00 10.93 188 LEU A C 1
ATOM 2843 O O . LEU A 1 188 ? -11.823 13.671 10.320 1.00 10.57 188 LEU A O 1
ATOM 2859 N N . GLY A 1 189 ? -9.602 13.818 10.389 1.00 10.99 189 GLY A N 1
ATOM 2860 C CA . GLY A 1 189 ? -9.470 12.598 11.169 1.00 14.30 189 GLY A CA 1
ATOM 2861 C C . GLY A 1 189 ? -10.196 11.422 10.539 1.00 13.43 189 GLY A C 1
ATOM 2862 O O . GLY A 1 189 ? -10.773 10.590 11.255 1.00 17.18 189 GLY A O 1
ATOM 2866 N N . GLY A 1 190 ? -10.177 11.334 9.212 1.00 11.58 190 GLY A N 1
ATOM 2867 C CA . GLY A 1 190 ? -10.812 10.236 8.492 1.00 9.98 190 GLY A CA 1
ATOM 2868 C C . GLY A 1 190 ? -12.234 10.518 8.016 1.00 9.16 190 GLY A C 1
ATOM 2869 O O . GLY A 1 190 ? -12.817 9.729 7.273 1.00 11.88 190 GLY A O 1
ATOM 2873 N N . ASN A 1 191 ? -12.799 11.628 8.481 1.00 9.29 191 ASN A N 1
ATOM 2874 C CA . ASN A 1 191 ? -14.132 12.073 8.088 1.00 9.13 191 ASN A CA 1
ATOM 2875 C C . ASN A 1 191 ? -13.971 12.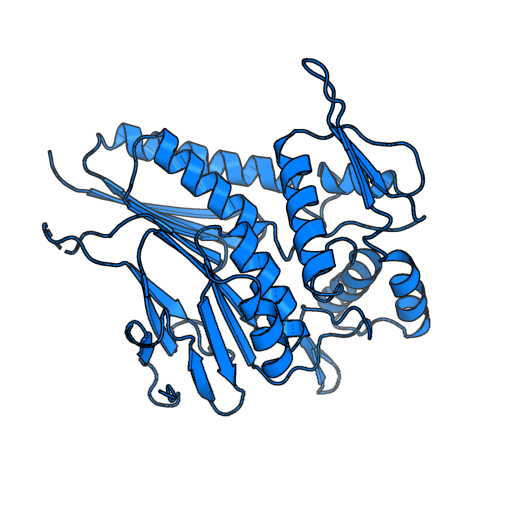832 6.772 1.00 9.24 191 ASN A C 1
ATOM 2876 O O . ASN A 1 191 ? -13.451 13.942 6.772 1.00 9.70 191 ASN A O 1
ATOM 2887 N N . ILE A 1 192 ? -14.380 12.203 5.666 1.00 9.17 192 ILE A N 1
ATOM 2888 C CA . ILE A 1 192 ? -14.010 12.672 4.325 1.00 10.08 192 ILE A CA 1
ATOM 2889 C C . ILE A 1 192 ? -15.137 13.409 3.636 1.00 8.51 192 ILE A C 1
ATOM 2890 O O . ILE A 1 192 ? -16.293 12.993 3.698 1.00 9.57 192 ILE A O 1
ATOM 2906 N N . PHE A 1 193 ? -14.793 14.495 2.945 1.00 9.12 193 PHE A N 1
ATOM 2907 C CA . PHE A 1 193 ? -15.686 15.051 1.931 1.00 8.42 193 PHE A CA 1
ATOM 2908 C C . PHE A 1 193 ? -14.927 15.154 0.622 1.00 8.49 193 PHE A C 1
ATOM 2909 O O . PHE A 1 193 ? -13.878 15.796 0.566 1.00 9.50 193 PHE A O 1
ATOM 2926 N N . ALA A 1 194 ? -15.459 14.491 -0.399 1.00 9.29 194 ALA A N 1
ATOM 2927 C CA . ALA A 1 194 ? -14.945 14.540 -1.765 1.00 8.86 194 ALA A CA 1
ATOM 2928 C C . ALA A 1 194 ? -15.748 15.554 -2.550 1.00 9.58 194 ALA A C 1
ATOM 2929 O O . ALA A 1 194 ? -16.877 15.277 -2.948 1.00 10.76 194 ALA A O 1
ATOM 2936 N N . LEU A 1 195 ? -15.152 16.715 -2.788 1.00 9.47 195 LEU A N 1
ATOM 2937 C CA . LEU A 1 195 ? -15.774 17.809 -3.509 1.00 9.14 195 LEU A CA 1
ATOM 2938 C C . LEU A 1 195 ? -15.377 17.732 -4.967 1.00 9.37 195 LEU A C 1
ATOM 2939 O O . LEU A 1 195 ? -14.198 17.730 -5.303 1.00 9.32 195 LEU A O 1
ATOM 2955 N N . GLY A 1 196 ? -16.363 17.662 -5.852 1.00 9.20 196 GLY A N 1
ATOM 2956 C CA . GLY A 1 196 ? -16.101 17.649 -7.269 1.00 10.20 196 GLY A CA 1
ATOM 2957 C C . GLY A 1 196 ? -15.349 16.421 -7.726 1.00 10.63 196 GLY A C 1
ATOM 2958 O O . GLY A 1 196 ? -15.520 15.331 -7.168 1.00 11.36 196 GLY A O 1
ATOM 2962 N N . LEU A 1 197 ? -14.539 16.617 -8.757 1.00 10.87 197 LEU A N 1
ATOM 2963 C CA . LEU A 1 197 ? -13.708 15.578 -9.351 1.00 10.49 197 LEU A CA 1
ATOM 2964 C C . LEU A 1 197 ? -12.248 15.960 -9.182 1.00 13.27 197 LEU A C 1
ATOM 2965 O O . LEU A 1 197 ? -11.907 17.148 -9.198 1.00 14.54 197 LEU A O 1
ATOM 2981 N N . LYS A 1 198 ? -11.375 14.974 -9.066 1.00 11.46 198 LYS A N 1
ATOM 2982 C CA . LYS A 1 198 ? -9.944 15.260 -9.098 1.00 11.57 198 LYS A CA 1
ATOM 2983 C C . LYS A 1 198 ? -9.456 15.347 -10.550 1.00 15.74 198 LYS A C 1
ATOM 2984 O O . LYS A 1 198 ? -10.251 15.268 -11.498 1.00 14.97 198 LYS A O 1
ATOM 3003 N N . TYR A 1 199 ? -8.161 15.579 -10.716 1.00 15.19 199 TYR A N 1
ATOM 3004 C CA . TYR A 1 199 ? -7.539 15.575 -12.040 1.00 16.96 199 TYR A CA 1
ATOM 3005 C C . TYR A 1 199 ? -6.643 14.349 -12.092 1.00 22.30 199 TYR A C 1
ATOM 3006 O O . TYR A 1 199 ? -6.159 13.865 -11.063 1.00 24.45 199 TYR A O 1
ATOM 3024 N N . GLY A 1 200 ? -6.442 13.825 -13.295 1.00 28.29 200 GLY A N 1
ATOM 3025 C CA . GLY A 1 200 ? -5.594 12.660 -13.489 1.00 37.45 200 GLY A CA 1
ATOM 3026 C C . GLY A 1 200 ? -4.164 13.040 -13.826 1.00 47.18 200 GLY A C 1
ATOM 3027 O O . GLY A 1 200 ? -3.637 14.034 -13.327 1.00 47.10 200 GLY A O 1
ATOM 3031 N N . ALA A 1 207 ? -5.184 16.160 -17.660 1.00 37.80 207 ALA A N 1
ATOM 3032 C CA . ALA A 1 207 ? -6.352 16.955 -18.035 1.00 35.15 207 ALA A CA 1
ATOM 3033 C C . ALA A 1 207 ? -7.652 16.200 -17.756 1.00 28.87 207 ALA A C 1
ATOM 3034 O O . ALA A 1 207 ? -8.730 16.798 -17.698 1.00 35.55 207 ALA A O 1
ATOM 3040 N N . GLN A 1 208 ? -7.551 14.886 -17.581 1.00 29.04 208 GLN A N 1
ATOM 3041 C CA . GLN A 1 208 ? -8.735 14.071 -17.360 1.00 25.44 208 GLN A CA 1
ATOM 3042 C C . GLN A 1 208 ? -9.291 14.310 -15.964 1.00 20.87 208 GLN A C 1
ATOM 3043 O O . GLN A 1 208 ? -8.541 14.386 -14.988 1.00 25.78 208 GLN A O 1
ATOM 3057 N N . ARG A 1 209 ? -10.609 14.444 -15.879 1.00 17.72 209 ARG A N 1
ATOM 3058 C CA . ARG A 1 209 ? -11.273 14.591 -14.598 1.00 15.09 209 ARG A CA 1
ATOM 3059 C C . ARG A 1 209 ? -11.802 13.236 -14.153 1.00 17.31 209 ARG A C 1
ATOM 3060 O O . ARG A 1 209 ? -12.422 12.510 -14.927 1.00 24.73 209 ARG A O 1
ATOM 3081 N N . LEU A 1 210 ? -11.532 12.886 -12.898 1.00 13.86 210 LEU A N 1
ATOM 3082 C CA . LEU A 1 210 ? -11.839 11.559 -12.380 1.00 17.22 210 LEU A CA 1
ATOM 3083 C C . LEU A 1 210 ? -12.484 11.650 -11.022 1.00 12.82 210 LEU A C 1
ATOM 3084 O O . LEU A 1 210 ? -12.267 12.592 -10.281 1.00 12.83 210 LEU A O 1
ATOM 3100 N N . GLU A 1 211 ? -13.292 10.666 -10.682 1.00 13.62 211 GLU A N 1
ATOM 3101 C CA . GLU A 1 211 ? -13.825 10.577 -9.344 1.00 13.67 211 GLU A CA 1
ATOM 3102 C C . GLU A 1 211 ? -12.716 10.401 -8.309 1.00 12.31 211 GLU A C 1
ATOM 3103 O O . GLU A 1 211 ? -11.653 9.865 -8.595 1.00 13.37 211 GLU A O 1
ATOM 3115 N N . TRP A 1 212 ? -12.965 10.870 -7.102 1.00 10.93 212 TRP A N 1
ATOM 3116 C CA . TRP A 1 212 ? -12.074 10.630 -5.986 1.00 9.51 212 TRP A CA 1
ATOM 3117 C C . TRP A 1 212 ? -12.239 9.185 -5.527 1.00 12.34 212 TRP A C 1
ATOM 3118 O O . TRP A 1 212 ? -13.363 8.694 -5.434 1.00 13.38 212 TRP A O 1
ATOM 3139 N N . ASN A 1 213 ? -11.124 8.510 -5.237 1.00 12.72 213 ASN A N 1
ATOM 3140 C CA . ASN A 1 213 ? -11.129 7.125 -4.790 1.00 12.70 213 ASN A CA 1
ATOM 3141 C C . ASN A 1 213 ? -10.912 7.103 -3.294 1.00 14.66 213 ASN A C 1
ATOM 3142 O O . ASN A 1 213 ? -9.773 7.136 -2.824 1.00 17.02 213 ASN A O 1
ATOM 3153 N N . VAL A 1 214 ? -12.012 7.067 -2.556 1.00 12.05 214 VAL A N 1
ATOM 3154 C CA . VAL A 1 214 ? -11.984 7.196 -1.107 1.00 12.40 214 VAL A CA 1
ATOM 3155 C C . VAL A 1 214 ? -11.764 5.840 -0.443 1.00 12.66 214 VAL A C 1
ATOM 3156 O O . VAL A 1 214 ? -12.507 4.888 -0.693 1.00 11.77 214 VAL A O 1
ATOM 3169 N N . GLY A 1 215 ? -10.733 5.752 0.391 1.00 11.77 215 GLY A N 1
ATOM 3170 C CA . GLY A 1 215 ? -10.387 4.498 1.042 1.00 13.24 215 GLY A CA 1
ATOM 3171 C C . GLY A 1 215 ? -11.223 4.263 2.288 1.00 13.09 215 GLY A C 1
ATOM 3172 O O . GLY A 1 215 ? -11.604 5.212 2.986 1.00 15.60 215 GLY A O 1
ATOM 3176 N N . ILE A 1 216 ? -11.502 2.992 2.566 1.00 12.67 216 ILE A N 1
ATOM 3177 C CA . ILE A 1 216 ? -12.174 2.548 3.792 1.00 12.06 216 ILE A CA 1
ATOM 3178 C C . ILE A 1 216 ? -11.210 1.563 4.445 1.00 12.99 216 ILE A C 1
ATOM 3179 O O . ILE A 1 216 ? -10.783 0.606 3.809 1.00 13.44 216 ILE A O 1
ATOM 3195 N N . ARG A 1 217 ? -10.890 1.764 5.724 1.00 15.20 217 ARG A N 1
ATOM 3196 C CA . ARG A 1 217 ? -9.870 0.961 6.387 1.00 18.92 217 ARG A CA 1
ATOM 3197 C C . ARG A 1 217 ? -10.375 -0.416 6.807 1.00 15.24 217 ARG A C 1
ATOM 3198 O O . ARG A 1 217 ? -11.559 -0.589 7.061 1.00 14.07 217 ARG A O 1
ATOM 3219 N N . ASP A 1 218 ? -9.471 -1.376 6.864 1.00 14.71 218 ASP A N 1
ATOM 3220 C CA . ASP A 1 218 ? -9.648 -2.599 7.620 1.00 16.42 218 ASP A CA 1
ATOM 3221 C C . ASP A 1 218 ? -9.988 -2.174 9.052 1.00 18.86 218 ASP A C 1
ATOM 3222 O O . ASP A 1 218 ? -9.221 -1.453 9.681 1.00 19.59 218 ASP A O 1
ATOM 3231 N N . PRO A 1 219 ? -11.143 -2.605 9.574 1.00 13.84 219 PRO A N 1
ATOM 3232 C CA . PRO A 1 219 ? -11.492 -2.240 10.951 1.00 13.69 219 PRO A CA 1
ATOM 3233 C C . PRO A 1 219 ? -10.394 -2.530 11.959 1.00 19.53 219 PRO A C 1
ATOM 3234 O O . PRO A 1 219 ? -10.296 -1.805 12.950 1.00 19.31 219 PRO A O 1
ATOM 3245 N N . HIS A 1 220 ? -9.593 -3.556 11.715 1.00 18.48 220 HIS A N 1
ATOM 3246 C CA . HIS A 1 220 ? -8.484 -3.930 12.602 1.00 22.31 220 HIS A CA 1
ATOM 3247 C C . HIS A 1 220 ? -7.121 -3.479 12.099 1.00 32.03 220 HIS A C 1
ATOM 3248 O O . HIS A 1 220 ? -6.091 -3.823 12.681 1.00 40.29 220 HIS A O 1
ATOM 3262 N N . GLY A 1 221 ? -7.106 -2.718 11.016 1.00 24.06 221 GLY A N 1
ATOM 3263 C CA . GLY A 1 221 ? -5.857 -2.359 10.387 1.00 33.35 221 GLY A CA 1
ATOM 3264 C C . GLY A 1 221 ? -5.013 -1.450 11.251 1.00 38.72 221 GLY A C 1
ATOM 3265 O O . GLY A 1 221 ? -5.522 -0.715 12.098 1.00 40.69 221 GLY A O 1
ATOM 3269 N N . THR A 1 222 ? -3.706 -1.496 11.024 1.00 55.61 222 THR A N 1
ATOM 3270 C CA . THR A 1 222 ? -2.810 -0.469 11.531 1.00 58.43 222 THR A CA 1
ATOM 3271 C C . THR A 1 222 ? -3.193 0.865 10.888 1.00 59.88 222 THR A C 1
ATOM 3272 O O . THR A 1 222 ? -2.692 1.921 11.273 1.00 65.29 222 THR A O 1
ATOM 3283 N N . GLY A 1 223 ? -4.073 0.799 9.889 1.00 62.33 223 GLY A N 1
ATOM 3284 C CA . GLY A 1 223 ? -4.680 1.977 9.303 1.00 62.54 223 GLY A CA 1
ATOM 3285 C C . GLY A 1 223 ? -3.872 2.503 8.140 1.00 61.65 223 GLY A C 1
ATOM 3286 O O . GLY A 1 223 ? -4.261 3.478 7.497 1.00 67.71 223 GLY A O 1
ATOM 3290 N N . GLN A 1 224 ? -2.746 1.851 7.868 1.00 67.84 224 GLN A N 1
ATOM 3291 C CA . GLN A 1 224 ? -1.870 2.241 6.771 1.00 66.21 224 GLN A CA 1
ATOM 3292 C C . GLN A 1 224 ? -2.590 2.150 5.425 1.00 71.64 224 GLN A C 1
ATOM 3293 O O . GLN A 1 224 ? -2.827 3.165 4.770 1.00 74.34 224 GLN A O 1
ATOM 3307 N N . LYS A 1 225 ? -2.938 0.930 5.023 1.00 64.07 225 LYS A N 1
ATOM 3308 C CA . LYS A 1 225 ? -3.591 0.695 3.736 1.00 55.25 225 LYS A CA 1
ATOM 3309 C C . LYS A 1 225 ? -5.110 0.670 3.884 1.00 42.74 225 LYS A C 1
ATOM 3310 O O . LYS A 1 225 ? -5.624 0.166 4.879 1.00 53.90 225 LYS A O 1
ATOM 3329 N N . PRO A 1 226 ? -5.840 1.222 2.897 1.00 26.01 226 PRO A N 1
ATOM 3330 C CA . PRO A 1 226 ? -7.284 0.952 2.937 1.00 21.88 226 PRO A CA 1
ATOM 3331 C C . PRO A 1 226 ? -7.589 -0.478 2.477 1.00 17.75 226 PRO A C 1
ATOM 3332 O O . PRO A 1 226 ? -6.858 -1.026 1.659 1.00 23.35 226 PRO A O 1
ATOM 3343 N N . ALA A 1 227 ? -8.668 -1.065 2.987 1.00 17.56 227 ALA A N 1
ATOM 3344 C CA . ALA A 1 227 ? -9.073 -2.402 2.570 1.00 18.48 227 ALA A CA 1
ATOM 3345 C C . ALA A 1 227 ? -9.867 -2.346 1.268 1.00 13.41 227 ALA A C 1
ATOM 3346 O O . ALA A 1 227 ? -9.909 -3.316 0.521 1.00 14.28 227 ALA A O 1
ATOM 3353 N N . LEU A 1 228 ? -10.548 -1.231 1.051 1.00 15.03 228 LEU A N 1
ATOM 3354 C CA . LEU A 1 228 ? -11.387 -1.036 -0.127 1.00 14.31 228 LEU A CA 1
ATOM 3355 C C . LEU A 1 228 ? -11.287 0.431 -0.504 1.00 11.71 228 LEU A C 1
ATOM 3356 O O . LEU A 1 228 ? -10.941 1.258 0.346 1.00 12.04 228 LEU A O 1
ATOM 3372 N N . VAL A 1 229 ? -11.647 0.768 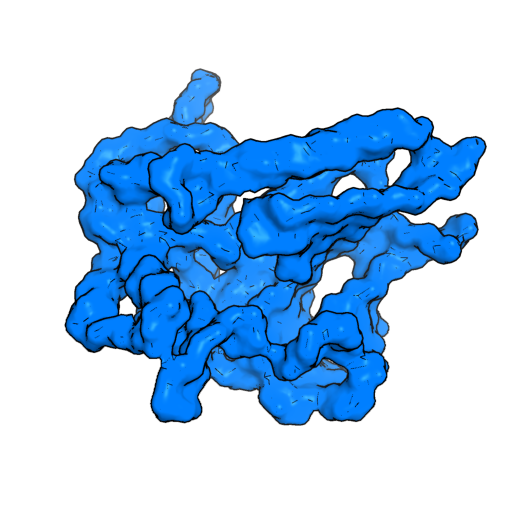-1.736 1.00 13.14 229 VAL A N 1
ATOM 3373 C CA . VAL A 1 229 ? -11.838 2.156 -2.149 1.00 12.66 229 VAL A CA 1
ATOM 3374 C C . VAL A 1 229 ? -13.174 2.269 -2.868 1.00 12.13 229 VAL A C 1
ATOM 3375 O O . VAL A 1 229 ? -13.631 1.314 -3.512 1.00 13.85 229 VAL A O 1
ATOM 3388 N N . VAL A 1 230 ? -13.781 3.442 -2.774 1.00 12.01 230 VAL A N 1
ATOM 3389 C CA . VAL A 1 230 ? -15.062 3.720 -3.402 1.00 13.26 230 VAL A CA 1
ATOM 3390 C C . VAL A 1 230 ? -14.913 5.020 -4.212 1.00 11.76 230 VAL A C 1
ATOM 3391 O O . VAL A 1 230 ? -14.478 6.051 -3.689 1.00 13.12 230 VAL A O 1
ATOM 3404 N N . SER A 1 231 ? -15.273 4.979 -5.483 1.00 12.58 231 SER A N 1
ATOM 3405 C CA . SER A 1 231 ? -15.136 6.125 -6.360 1.00 13.39 231 SER A CA 1
ATOM 3406 C C . SER A 1 231 ? -16.376 7.007 -6.258 1.00 12.82 231 SER A C 1
ATOM 3407 O O . SER A 1 231 ? -17.490 6.552 -6.556 1.00 16.06 231 SER A O 1
ATOM 3415 N N . VAL A 1 232 ? -16.177 8.278 -5.923 1.00 12.98 232 VAL A N 1
ATOM 3416 C CA . VAL A 1 232 ? -17.300 9.178 -5.636 1.00 12.51 232 VAL A CA 1
ATOM 3417 C C . VAL A 1 232 ? -17.020 10.610 -6.124 1.00 12.63 232 VAL A C 1
ATOM 3418 O O . VAL A 1 232 ? -15.877 10.999 -6.335 1.00 12.95 232 VAL A O 1
ATOM 3431 N N . ARG A 1 233 ? -18.100 11.379 -6.254 1.00 11.61 233 ARG A N 1
ATOM 3432 C CA . ARG A 1 233 ? -18.079 12.805 -6.556 1.00 11.95 233 ARG A CA 1
ATOM 3433 C C . ARG A 1 233 ? -19.091 13.504 -5.643 1.00 9.38 233 ARG A C 1
ATOM 3434 O O . ARG A 1 233 ? -20.216 13.020 -5.480 1.00 10.98 233 ARG A O 1
ATOM 3455 N N . ASP A 1 234 ? -18.712 14.665 -5.106 1.00 10.03 234 ASP A N 1
ATOM 3456 C CA . ASP A 1 234 ? -19.646 15.516 -4.361 1.00 10.66 234 ASP A CA 1
ATOM 3457 C C . ASP A 1 234 ? -20.360 14.753 -3.257 1.00 11.24 234 ASP A C 1
ATOM 3458 O O . ASP A 1 234 ? -21.600 14.784 -3.137 1.00 12.75 234 ASP A O 1
ATOM 3467 N N . CYS A 1 235 ? -19.566 14.084 -2.435 1.00 10.77 235 CYS A N 1
ATOM 3468 C CA . CYS A 1 235 ? -20.063 13.068 -1.522 1.00 14.04 235 CYS A CA 1
ATOM 3469 C C . CYS A 1 235 ? -19.194 13.054 -0.266 1.00 12.60 235 CYS A C 1
ATOM 3470 O O . CYS A 1 235 ? -17.968 13.089 -0.371 1.00 12.29 235 CYS A O 1
ATOM 3478 N N . SER A 1 236 ? -19.819 12.950 0.903 1.00 10.85 236 SER A N 1
ATOM 3479 C CA . SER A 1 236 ? -19.093 12.685 2.140 1.00 9.67 236 SER A CA 1
ATOM 3480 C C . SER A 1 236 ? -19.077 11.191 2.382 1.00 9.40 236 SER A C 1
ATOM 3481 O O . SER A 1 236 ? -20.045 10.508 2.065 1.00 11.27 236 SER A O 1
ATOM 3489 N N . VAL A 1 237 ? -17.976 10.705 2.960 1.00 9.98 237 VAL A N 1
ATOM 3490 C CA . VAL A 1 237 ? -17.820 9.305 3.352 1.00 8.92 237 VAL A CA 1
ATOM 3491 C C . VAL A 1 237 ? -17.341 9.317 4.777 1.00 8.13 237 VAL A C 1
ATOM 3492 O O . VAL A 1 237 ? -16.227 9.761 5.068 1.00 9.27 237 VAL A O 1
ATOM 3505 N N . VAL A 1 238 ? -18.216 8.873 5.678 1.00 8.81 238 VAL A N 1
ATOM 3506 C CA . VAL A 1 238 ? -17.893 8.884 7.099 1.00 8.66 238 VAL A CA 1
ATOM 3507 C C . VAL A 1 238 ? -18.098 7.507 7.698 1.00 8.82 238 VAL A C 1
ATOM 3508 O O . VAL A 1 238 ? -19.138 6.892 7.504 1.00 9.56 238 VAL A O 1
ATOM 3521 N N . THR A 1 239 ? -17.097 7.058 8.443 1.00 9.35 239 THR A N 1
ATOM 3522 C CA . THR A 1 239 ? -17.072 5.731 9.018 1.00 9.74 239 THR A CA 1
ATOM 3523 C C . THR A 1 239 ? -17.046 5.786 10.544 1.00 11.02 239 THR A C 1
ATOM 3524 O O . THR A 1 239 ? -16.290 6.552 11.131 1.00 11.74 239 THR A O 1
ATOM 3535 N N . SER A 1 240 ? -17.882 4.950 11.159 1.00 8.99 240 SER A N 1
ATOM 3536 C CA . SER A 1 240 ? -17.835 4.691 12.601 1.00 10.41 240 SER A CA 1
ATOM 3537 C C . SER A 1 240 ? -17.540 3.209 12.763 1.00 10.95 240 SER A C 1
ATOM 3538 O O . SER A 1 240 ? -18.123 2.374 12.081 1.00 11.15 240 SER A O 1
ATOM 3546 N N . GLY A 1 241 ? -16.631 2.873 13.663 1.00 13.85 241 GLY A N 1
ATOM 3547 C CA . GLY A 1 241 ? -16.172 1.501 13.802 1.00 15.87 241 GLY A CA 1
ATOM 3548 C C . GLY A 1 241 ? -15.811 1.116 15.226 1.00 16.53 241 GLY A C 1
ATOM 3549 O O . GLY A 1 241 ? -15.583 1.976 16.075 1.00 17.52 241 GLY A O 1
ATOM 3553 N N . ALA A 1 242 ? -15.717 -0.198 15.443 1.00 16.26 242 ALA A N 1
ATOM 3554 C CA . ALA A 1 242 ? -15.537 -0.808 16.763 1.00 15.56 242 ALA A CA 1
ATOM 3555 C C . ALA A 1 242 ? -14.105 -0.796 17.289 1.00 15.74 242 ALA A C 1
ATOM 3556 O O . ALA A 1 242 ? -13.881 -1.091 18.454 1.00 17.45 242 ALA A O 1
ATOM 3563 N N . TYR A 1 243 ? -13.125 -0.486 16.439 1.00 15.92 243 TYR A N 1
ATOM 3564 C CA . TYR A 1 243 ? -11.730 -0.582 16.846 1.00 17.25 243 TYR A CA 1
ATOM 3565 C C . TYR A 1 243 ? -10.937 0.663 16.476 1.00 19.15 243 TYR A C 1
ATOM 3566 O O . TYR A 1 243 ? -9.717 0.614 16.357 1.00 26.21 243 TYR A O 1
ATOM 3584 N N . GLU A 1 244 ? -11.632 1.777 16.315 1.00 20.69 244 GLU A N 1
ATOM 3585 C CA . GLU A 1 244 ? -10.970 3.042 16.008 1.00 24.07 244 GLU A CA 1
ATOM 3586 C C . GLU A 1 244 ? -10.467 3.752 17.261 1.00 26.80 244 GLU A C 1
ATOM 3587 O O . GLU A 1 244 ? -9.412 4.391 17.227 1.00 26.63 244 GLU A O 1
ATOM 3599 N N . ARG A 1 245 ? -11.216 3.639 18.357 1.00 18.27 245 ARG A N 1
ATOM 3600 C CA . ARG A 1 245 ? -10.813 4.192 19.640 1.00 20.19 245 ARG A CA 1
ATOM 3601 C C . ARG A 1 245 ? -11.345 3.306 20.760 1.00 19.66 245 ARG A C 1
ATOM 3602 O O . ARG A 1 245 ? -12.556 3.156 20.927 1.00 17.50 245 ARG A O 1
ATOM 3623 N N . PHE A 1 246 ? -10.434 2.728 21.531 1.00 19.44 246 PHE A N 1
ATOM 3624 C CA . PHE A 1 246 ? -10.807 1.827 22.608 1.00 18.15 246 PHE A CA 1
ATOM 3625 C C . PHE A 1 246 ? -9.695 1.717 23.636 1.00 24.05 246 PHE A C 1
ATOM 3626 O O . PHE A 1 246 ? -8.564 2.135 23.390 1.00 24.22 246 PHE A O 1
ATOM 3643 N N . PHE A 1 247 ? -10.031 1.160 24.795 1.00 20.22 247 PHE A N 1
ATOM 3644 C CA . PHE A 1 247 ? -9.031 0.727 25.752 1.00 19.35 247 PHE A CA 1
ATOM 3645 C C . PHE A 1 247 ? -9.398 -0.689 26.172 1.00 20.86 247 PHE A C 1
ATOM 3646 O O . PHE A 1 247 ? -10.502 -1.168 25.890 1.00 21.62 247 PHE A O 1
ATOM 3663 N N . GLU A 1 248 ? -8.466 -1.351 26.837 1.00 22.32 248 GLU A N 1
ATOM 3664 C CA . GLU A 1 248 ? -8.657 -2.722 27.281 1.00 21.76 248 GLU A CA 1
ATOM 3665 C C . GLU A 1 248 ? -8.468 -2.816 28.775 1.00 25.72 248 GLU A C 1
ATOM 3666 O O . GLU A 1 248 ? -7.619 -2.134 29.358 1.00 26.47 248 GLU A O 1
ATOM 3678 N N . ARG A 1 249 ? -9.275 -3.661 29.401 1.00 26.23 249 ARG A N 1
ATOM 3679 C CA . ARG A 1 249 ? -9.096 -3.967 30.808 1.00 30.88 249 ARG A CA 1
ATOM 3680 C C . ARG A 1 249 ? -9.539 -5.396 31.077 1.00 28.16 249 ARG A C 1
ATOM 3681 O O . ARG A 1 249 ? -10.667 -5.777 30.758 1.00 29.55 249 ARG A O 1
ATOM 3702 N N . ASP A 1 250 ? -8.625 -6.177 31.651 1.00 28.90 250 ASP A N 1
ATOM 3703 C CA . ASP A 1 250 ? -8.878 -7.572 31.994 1.00 29.83 250 ASP A CA 1
ATOM 3704 C C . ASP A 1 250 ? -9.447 -8.369 30.821 1.00 28.46 250 ASP A C 1
ATOM 3705 O O . ASP A 1 250 ? -10.414 -9.111 30.971 1.00 40.97 250 ASP A O 1
ATOM 3714 N N . GLY A 1 251 ? -8.837 -8.201 29.652 1.00 27.86 251 GLY A N 1
ATOM 3715 C CA . GLY A 1 251 ? -9.160 -9.004 28.491 1.00 29.66 251 GLY A CA 1
ATOM 3716 C C . GLY A 1 251 ? -10.366 -8.539 27.702 1.00 30.31 251 GLY A C 1
ATOM 3717 O O . GLY A 1 251 ? -10.713 -9.155 26.696 1.00 35.18 251 GLY A O 1
ATOM 3721 N N . VAL A 1 252 ? -10.992 -7.444 28.136 1.00 27.93 252 VAL A N 1
ATOM 3722 C CA . VAL A 1 252 ? -12.187 -6.917 27.477 1.00 23.63 252 VAL A CA 1
ATOM 3723 C C . VAL A 1 252 ? -11.866 -5.570 26.843 1.00 22.55 252 VAL A C 1
ATOM 3724 O O . VAL A 1 252 ? -11.230 -4.721 27.471 1.00 23.98 252 VAL A O 1
ATOM 3737 N N . ARG A 1 253 ? -12.304 -5.396 25.603 1.00 22.35 253 ARG A N 1
ATOM 3738 C CA . ARG A 1 253 ? -12.117 -4.166 24.853 1.00 21.77 253 ARG A CA 1
ATOM 3739 C C . ARG A 1 253 ? -13.352 -3.282 24.991 1.00 24.45 253 ARG A C 1
ATOM 3740 O O . ARG A 1 253 ? -14.478 -3.753 24.831 1.00 22.14 253 ARG A O 1
ATOM 3779 N N . TYR A 1 254 ? -13.131 -2.004 25.292 1.00 17.99 254 TYR A N 1
ATOM 3780 C CA . TYR A 1 254 ? -14.206 -1.025 25.413 1.00 16.41 254 TYR A CA 1
ATOM 3781 C C . TYR A 1 254 ? -13.997 0.112 24.427 1.00 19.14 254 TYR A C 1
ATOM 3782 O O . TYR A 1 254 ? -13.098 0.926 24.600 1.00 20.26 254 TYR A O 1
ATOM 3800 N N . HIS A 1 255 ? -14.822 0.163 23.388 1.00 15.84 255 HIS A N 1
ATOM 3801 C CA . HIS A 1 255 ? -14.693 1.200 22.373 1.00 14.48 255 HIS A CA 1
ATOM 3802 C C . HIS A 1 255 ? -15.563 2.416 22.722 1.00 17.21 255 HIS A C 1
ATOM 3803 O O . HIS A 1 255 ? -16.297 2.423 23.703 1.00 17.47 255 HIS A O 1
ATOM 3817 N N . HIS A 1 256 ? -15.456 3.457 21.916 1.00 15.14 256 HIS A N 1
ATOM 3818 C CA . HIS A 1 256 ? -15.942 4.769 22.308 1.00 14.50 256 HIS A CA 1
ATOM 3819 C C . HIS A 1 256 ? -17.376 5.099 21.905 1.00 12.95 256 HIS A C 1
ATOM 3820 O O . HIS A 1 256 ? -17.864 6.173 22.264 1.00 14.66 256 HIS A O 1
ATOM 3834 N N . ILE A 1 257 ? -18.058 4.213 21.190 1.00 11.74 257 ILE A N 1
ATOM 3835 C CA . ILE A 1 257 ? -19.415 4.478 20.736 1.00 11.40 257 ILE A CA 1
ATOM 3836 C C . ILE A 1 257 ? -20.378 3.758 21.684 1.00 12.33 257 ILE A C 1
ATOM 3837 O O . ILE A 1 257 ? -20.433 2.529 21.731 1.00 13.22 257 ILE A O 1
ATOM 3853 N N . ILE A 1 258 ? -21.136 4.545 22.428 1.00 12.18 258 ILE A N 1
ATOM 3854 C CA . ILE A 1 258 ? -21.967 4.037 23.512 1.00 12.45 258 ILE A CA 1
ATOM 3855 C C . ILE A 1 258 ? -23.357 3.687 23.012 1.00 13.54 258 ILE A C 1
ATOM 3856 O O . ILE A 1 258 ? -23.949 4.422 22.258 1.00 13.72 258 ILE A O 1
ATOM 3872 N N . ASP A 1 259 ? -23.884 2.544 23.441 1.00 12.69 259 ASP A N 1
ATOM 3873 C CA . ASP A 1 259 ? -25.311 2.240 23.281 1.00 14.70 259 ASP A CA 1
ATOM 3874 C C . ASP A 1 259 ? -26.097 2.950 24.384 1.00 13.98 259 ASP A C 1
ATOM 3875 O O . ASP A 1 259 ? -25.932 2.615 25.553 1.00 16.06 259 ASP A O 1
ATOM 3884 N N . PRO A 1 260 ? -26.952 3.923 24.023 1.00 14.53 260 PRO A N 1
ATOM 3885 C CA . PRO A 1 260 ? -27.635 4.663 25.094 1.00 16.87 260 PRO A CA 1
ATOM 3886 C C . PRO A 1 260 ? -28.573 3.841 25.957 1.00 20.37 260 PRO A C 1
ATOM 3887 O O . PRO A 1 260 ? -28.944 4.301 27.035 1.00 21.82 260 PRO A O 1
ATOM 3898 N N . VAL A 1 261 ? -28.947 2.648 25.514 1.00 18.41 261 VAL A N 1
ATOM 3899 C CA . VAL A 1 261 ? -29.824 1.796 26.306 1.00 20.89 261 VAL A CA 1
ATOM 3900 C C . VAL A 1 261 ? -29.062 1.131 27.454 1.00 20.19 261 VAL A C 1
ATOM 3901 O O . VAL A 1 261 ? -29.598 0.968 28.553 1.00 23.19 261 VAL A O 1
ATOM 3914 N N . THR A 1 262 ? -27.827 0.719 27.190 1.00 19.32 262 THR A N 1
ATOM 3915 C CA . THR A 1 262 ? -27.008 0.027 28.182 1.00 18.92 262 THR A CA 1
ATOM 3916 C C . THR A 1 262 ? -26.026 0.925 28.927 1.00 22.45 262 THR A C 1
ATOM 3917 O O . THR A 1 262 ? -25.577 0.580 30.025 1.00 21.99 262 THR A O 1
ATOM 3928 N N . GLY A 1 263 ? -25.652 2.043 28.316 1.00 19.06 263 GLY A N 1
ATOM 3929 C CA . GLY A 1 263 ? -24.619 2.889 28.873 1.00 19.43 263 GLY A CA 1
ATOM 3930 C C . GLY A 1 263 ? -23.225 2.310 28.710 1.00 17.12 263 GLY A C 1
ATOM 3931 O O . GLY A 1 263 ? -22.268 2.841 29.282 1.00 20.54 263 GLY A O 1
ATOM 3935 N N . PHE A 1 264 ? -23.123 1.220 27.938 1.00 16.82 264 PHE A N 1
ATOM 3936 C CA . PHE A 1 264 ? -21.849 0.561 27.610 1.00 15.64 264 PHE A CA 1
ATOM 3937 C C . PHE A 1 264 ? -21.536 0.685 26.120 1.00 14.63 264 PHE A C 1
ATOM 3938 O O . PHE A 1 264 ? -22.436 0.945 25.321 1.00 15.18 264 PHE A O 1
ATOM 3955 N N . PRO A 1 265 ? -20.265 0.492 25.747 1.00 15.67 265 PRO A N 1
ATOM 3956 C CA . PRO A 1 265 ? -19.957 0.441 24.313 1.00 15.06 265 PRO A CA 1
ATOM 3957 C C . PRO A 1 265 ? -20.896 -0.519 23.587 1.00 12.24 265 PRO A C 1
ATOM 3958 O O . PRO A 1 265 ? -21.200 -1.607 24.100 1.00 15.59 265 PRO A O 1
ATOM 3969 N N . ALA A 1 266 ? -21.420 -0.097 22.450 1.00 13.35 266 ALA A N 1
ATOM 3970 C CA . ALA A 1 266 ? -22.424 -0.884 21.744 1.00 13.86 266 ALA A CA 1
ATOM 3971 C C . ALA A 1 266 ? -21.913 -2.272 21.354 1.00 16.66 266 ALA A C 1
ATOM 3972 O O . ALA A 1 266 ? -20.798 -2.411 20.863 1.00 18.01 266 ALA A O 1
ATOM 3979 N N . HIS A 1 267 ? -22.752 -3.276 21.590 1.00 15.57 267 HIS A N 1
ATOM 3980 C CA . HIS A 1 267 ? -22.525 -4.627 21.103 1.00 16.99 267 HIS A CA 1
ATOM 3981 C C . HIS A 1 267 ? -23.305 -4.744 19.815 1.00 16.07 267 HIS A C 1
ATOM 3982 O O . HIS A 1 267 ? -24.527 -4.709 19.831 1.00 21.28 267 HIS A O 1
ATOM 3996 N N . THR A 1 268 ? -22.605 -4.841 18.684 1.00 15.04 268 THR A N 1
ATOM 3997 C CA . THR A 1 268 ? -23.267 -4.740 17.397 1.00 13.17 268 THR A CA 1
ATOM 3998 C C . THR A 1 268 ? -22.724 -5.815 16.456 1.00 15.06 268 THR A C 1
ATOM 3999 O O . THR A 1 268 ? -21.732 -6.463 16.782 1.00 17.48 268 THR A O 1
ATOM 4010 N N . ASP A 1 269 ? -23.407 -6.039 15.334 1.00 13.49 269 ASP A N 1
ATOM 4011 C CA . ASP A 1 269 ? -23.072 -7.150 14.436 1.00 13.28 269 ASP A CA 1
ATOM 4012 C C . ASP A 1 269 ? -22.186 -6.733 13.269 1.00 12.20 269 ASP A C 1
ATOM 4013 O O . ASP A 1 269 ? -21.890 -7.555 12.421 1.00 14.46 269 ASP A O 1
ATOM 4022 N N . VAL A 1 270 ? -21.772 -5.483 13.249 1.00 11.25 270 VAL A N 1
ATOM 4023 C CA . VAL A 1 270 ? -20.874 -4.967 12.222 1.00 11.86 270 VAL A CA 1
ATOM 4024 C C . VAL A 1 270 ? -19.621 -4.427 12.896 1.00 13.24 270 VAL A C 1
ATOM 4025 O O . VAL A 1 270 ? -19.664 -3.928 14.033 1.00 14.37 270 VAL A O 1
ATOM 4038 N N . ASP A 1 271 ? -18.500 -4.512 12.199 1.00 11.73 271 ASP A N 1
ATOM 4039 C CA . ASP A 1 271 ? -17.254 -3.911 12.672 1.00 12.77 271 ASP A CA 1
ATOM 4040 C C . ASP A 1 271 ? -17.170 -2.447 12.279 1.00 12.74 271 ASP A C 1
ATOM 4041 O O . ASP A 1 271 ? -16.580 -1.651 13.011 1.00 12.69 271 ASP A O 1
ATOM 4050 N N . SER A 1 272 ? -17.739 -2.069 11.136 1.00 10.30 272 SER A N 1
ATOM 4051 C CA . SER A 1 272 ? -17.811 -0.656 10.784 1.00 11.12 272 SER A CA 1
ATOM 4052 C C . SER A 1 272 ? -18.987 -0.391 9.871 1.00 8.80 272 SER A C 1
ATOM 4053 O O . SER A 1 272 ? -19.429 -1.277 9.129 1.00 9.51 272 SER A O 1
ATOM 4061 N N . VAL A 1 273 ? -19.421 0.865 9.880 1.00 9.28 273 VAL A N 1
ATOM 4062 C CA . VAL A 1 273 ? -20.424 1.350 8.951 1.00 9.37 273 VAL A CA 1
ATOM 4063 C C . VAL A 1 273 ? -19.906 2.650 8.345 1.00 9.97 273 VAL A C 1
ATOM 4064 O O . VAL A 1 273 ? -19.458 3.533 9.073 1.00 9.73 273 VAL A O 1
ATOM 4087 N N . SER A 1 274 ? -19.952 2.734 7.015 1.00 8.80 274 SER A N 1
ATOM 4088 C CA . SER A 1 274 ? -19.549 3.910 6.266 1.00 8.92 274 SER A CA 1
ATOM 4089 C C . SER A 1 274 ? -20.789 4.456 5.585 1.00 7.90 274 SER A C 1
ATOM 4090 O O . SER A 1 274 ? -21.463 3.744 4.876 1.00 10.69 274 SER A O 1
ATOM 4098 N N . ILE A 1 275 ? -21.075 5.739 5.789 1.00 8.74 275 ILE A N 1
ATOM 4099 C CA . ILE A 1 275 ? -22.238 6.386 5.187 1.00 9.54 275 ILE A CA 1
ATOM 4100 C C . ILE A 1 275 ? -21.752 7.374 4.135 1.00 9.51 275 ILE A C 1
ATOM 4101 O O . ILE A 1 275 ? -20.783 8.113 4.348 1.00 10.14 275 ILE A O 1
ATOM 4117 N N . PHE A 1 276 ? -22.451 7.358 3.010 1.00 10.20 276 PHE A N 1
ATOM 4118 C CA . PHE A 1 276 ? -22.161 8.184 1.844 1.00 10.25 276 PHE A CA 1
ATOM 4119 C C . PHE A 1 276 ? -23.353 9.122 1.707 1.00 11.36 276 PHE A C 1
ATOM 4120 O O . PHE A 1 276 ? -24.487 8.665 1.548 1.00 11.42 276 PHE A O 1
ATOM 4137 N N . ALA A 1 277 ? -23.121 10.419 1.826 1.00 10.55 277 ALA A N 1
ATOM 4138 C CA . ALA A 1 277 ? -24.225 11.376 1.811 1.00 11.84 277 ALA A CA 1
ATOM 4139 C C . ALA A 1 277 ? -23.770 12.708 1.239 1.00 10.20 277 ALA A C 1
ATOM 4140 O O . ALA A 1 277 ? -22.596 13.055 1.332 1.00 10.48 277 ALA A O 1
ATOM 4147 N N . PRO A 1 278 ? -24.704 13.498 0.689 1.00 12.72 278 PRO A N 1
ATOM 4148 C CA . PRO A 1 278 ? -24.340 14.840 0.224 1.00 12.18 278 PRO A CA 1
ATOM 4149 C C . PRO A 1 278 ? -23.879 15.790 1.323 1.00 10.81 278 PRO A C 1
ATOM 4150 O O . PRO A 1 278 ? -23.210 16.779 1.023 1.00 14.27 278 PRO A O 1
ATOM 4161 N N . ARG A 1 279 ? -24.275 15.522 2.563 1.00 11.10 279 ARG A N 1
ATOM 4162 C CA . ARG A 1 279 ? -23.896 16.335 3.706 1.00 10.88 279 ARG A CA 1
ATOM 4163 C C . ARG A 1 279 ? -23.135 15.479 4.687 1.00 10.50 279 ARG A C 1
ATOM 4164 O O . ARG A 1 279 ? -23.639 14.425 5.134 1.00 11.03 279 ARG A O 1
ATOM 4185 N N . SER A 1 280 ? -21.929 15.930 5.040 1.00 9.40 280 SER A N 1
ATOM 4186 C CA . SER A 1 280 ? -21.108 15.191 5.983 1.00 9.24 280 SER A CA 1
ATOM 4187 C C . SER A 1 280 ? -21.712 15.186 7.389 1.00 9.00 280 SER A C 1
ATOM 4188 O O . SER A 1 280 ? -21.515 14.236 8.153 1.00 9.44 280 SER A O 1
ATOM 4196 N N . THR A 1 281 ? -22.439 16.248 7.741 1.00 9.99 281 THR A N 1
ATOM 4197 C CA . THR A 1 281 ? -23.161 16.289 9.016 1.00 9.51 281 THR A CA 1
ATOM 4198 C C . THR A 1 281 ? -24.038 15.048 9.139 1.00 9.46 281 THR A C 1
ATOM 4199 O O . THR A 1 281 ? -24.069 14.360 10.182 1.00 10.55 281 THR A O 1
ATOM 4210 N N . ASP A 1 282 ? -24.779 14.780 8.074 1.00 10.04 282 ASP A N 1
ATOM 4211 C CA . ASP A 1 282 ? -25.722 13.675 8.044 1.00 11.26 282 ASP A CA 1
ATOM 4212 C C . ASP A 1 282 ? -24.999 12.337 8.035 1.00 10.07 282 ASP A C 1
ATOM 4213 O O . ASP A 1 282 ? -25.389 11.394 8.746 1.00 11.52 282 ASP A O 1
ATOM 4222 N N . ALA A 1 283 ? -23.938 12.234 7.232 1.00 9.46 283 ALA A N 1
ATOM 4223 C CA . ALA A 1 283 ? -23.178 10.992 7.183 1.00 9.79 283 ALA A CA 1
ATOM 4224 C C . ALA A 1 283 ? -22.582 10.637 8.550 1.00 9.13 283 ALA A C 1
ATOM 4225 O O . ALA A 1 283 ? -22.598 9.469 8.958 1.00 9.30 283 ALA A O 1
ATOM 4232 N N . ASP A 1 284 ? -22.081 11.640 9.260 1.00 9.30 284 ASP A N 1
ATOM 4233 C CA . ASP A 1 284 ? -21.464 11.417 10.568 1.00 9.05 284 ASP A CA 1
ATOM 4234 C C . ASP A 1 284 ? -22.528 10.953 11.577 1.00 9.43 284 ASP A C 1
ATOM 4235 O O . ASP A 1 284 ? -22.346 9.933 12.253 1.00 9.26 284 ASP A O 1
ATOM 4244 N N . ALA A 1 285 ? -23.659 11.650 11.662 1.00 9.17 285 ALA A N 1
ATOM 4245 C CA . ALA A 1 285 ? -24.681 11.279 12.628 1.00 9.94 285 ALA A CA 1
ATOM 4246 C C . ALA A 1 285 ? -25.204 9.886 12.305 1.00 9.94 285 ALA A C 1
ATOM 4247 O O . ALA A 1 285 ? -25.361 9.031 13.197 1.00 10.67 285 ALA A O 1
ATOM 4254 N N . LEU A 1 286 ? -25.455 9.624 11.019 1.00 9.91 286 LEU A N 1
ATOM 4255 C CA . LEU A 1 286 ? -26.003 8.326 10.626 1.00 10.46 286 LEU A CA 1
ATOM 4256 C C . LEU A 1 286 ? -25.016 7.183 10.836 1.00 9.73 286 LEU A C 1
ATOM 4257 O O . LEU A 1 286 ? -25.421 6.055 11.172 1.00 10.43 286 LEU A O 1
ATOM 4273 N N . ALA A 1 287 ? -23.729 7.429 10.636 1.00 9.23 287 ALA A N 1
ATOM 4274 C CA . ALA A 1 287 ? -22.753 6.367 10.832 1.00 9.87 287 ALA A CA 1
ATOM 4275 C C . ALA A 1 287 ? -22.793 5.897 12.278 1.00 9.46 287 ALA A C 1
ATOM 4276 O O . ALA A 1 287 ? -22.745 4.705 12.545 1.00 9.97 287 ALA A O 1
ATOM 4283 N N . THR A 1 288 ? -22.896 6.831 13.209 1.00 9.83 288 THR A N 1
ATOM 4284 C CA . THR A 1 288 ? -22.991 6.496 14.617 1.00 10.03 288 THR A CA 1
ATOM 4285 C C . THR A 1 288 ? -24.285 5.746 14.955 1.00 10.14 288 THR A C 1
ATOM 4286 O O . THR A 1 288 ? -24.249 4.694 15.594 1.00 11.63 288 THR A O 1
ATOM 4297 N N . ALA A 1 289 ? -25.411 6.275 14.493 1.00 10.88 289 ALA A N 1
ATOM 4298 C CA . ALA A 1 289 ? -26.706 5.640 14.709 1.00 11.12 289 ALA A CA 1
ATOM 4299 C C . ALA A 1 289 ? -26.698 4.209 14.188 1.00 10.66 289 ALA A C 1
ATOM 4300 O O . ALA A 1 289 ? -27.105 3.281 14.885 1.00 11.56 289 ALA A O 1
ATOM 4307 N N . CYS A 1 290 ? -26.200 4.030 12.972 1.00 10.26 290 CYS A N 1
ATOM 4308 C CA . CYS A 1 290 ? -26.210 2.728 12.329 1.00 10.28 290 CYS A CA 1
ATOM 4309 C C . CYS A 1 290 ? -25.308 1.738 13.052 1.00 10.48 290 CYS A C 1
ATOM 4310 O O . CYS A 1 290 ? -25.669 0.569 13.224 1.00 11.43 290 CYS A O 1
ATOM 4318 N N . PHE A 1 291 ? -24.146 2.191 13.504 1.00 10.22 291 PHE A N 1
ATOM 4319 C CA . PHE A 1 291 ? -23.247 1.323 14.245 1.00 11.59 291 PHE A CA 1
ATOM 4320 C C . PHE A 1 291 ? -23.943 0.799 15.501 1.00 12.14 291 PHE A C 1
ATOM 4321 O O . PHE A 1 291 ? -23.895 -0.399 15.806 1.00 12.88 291 PHE A O 1
ATOM 4338 N N . VAL A 1 292 ? -24.600 1.684 16.250 1.00 11.10 292 VAL A N 1
ATOM 4339 C CA . VAL A 1 292 ? -25.360 1.286 17.441 1.00 11.70 292 VAL A CA 1
ATOM 4340 C C . VAL A 1 292 ? -26.524 0.349 17.110 1.00 13.09 292 VAL A C 1
ATOM 4341 O O . VAL A 1 292 ? -26.759 -0.621 17.834 1.00 13.98 292 VAL A O 1
ATOM 4354 N N . LEU A 1 293 ? -27.226 0.637 16.011 1.00 11.81 293 LEU A N 1
ATOM 4355 C CA . LEU A 1 293 ? -28.435 -0.126 15.664 1.00 12.98 293 LEU A CA 1
ATOM 4356 C C . LEU A 1 293 ? -28.150 -1.517 15.143 1.00 12.16 293 LEU A C 1
ATOM 4357 O O . LEU A 1 293 ? -28.966 -2.420 15.321 1.00 14.04 293 LEU A O 1
ATOM 4373 N N . GLY A 1 294 ? -27.001 -1.684 14.499 1.00 12.54 294 GLY A N 1
ATOM 4374 C CA . GLY A 1 294 ? -26.688 -2.953 13.865 1.00 13.05 294 GLY A CA 1
ATOM 4375 C C . GLY A 1 294 ? -27.281 -3.032 12.470 1.00 11.59 294 GLY A C 1
ATOM 4376 O O . GLY A 1 294 ? -28.011 -2.146 12.039 1.00 11.20 294 GLY A O 1
ATOM 4380 N N . TYR A 1 295 ? -26.939 -4.092 11.749 1.00 12.28 295 TYR A N 1
ATOM 4381 C CA . TYR A 1 295 ? -27.178 -4.129 10.301 1.00 10.48 295 TYR A CA 1
ATOM 4382 C C . TYR A 1 295 ? -28.654 -4.052 9.913 1.00 12.27 295 TYR A C 1
ATOM 4383 O O . TYR A 1 295 ? -29.026 -3.190 9.120 1.00 11.99 295 TYR A O 1
ATOM 4401 N N . GLU A 1 296 ? -29.487 -4.940 10.446 1.00 12.91 296 GLU A N 1
ATOM 4402 C CA . GLU A 1 296 ? -30.874 -4.987 10.004 1.00 13.29 296 GLU A CA 1
ATOM 4403 C C . GLU A 1 296 ? -31.612 -3.701 10.328 1.00 16.07 296 GLU A C 1
ATOM 4404 O O . GLU A 1 296 ? -32.350 -3.179 9.494 1.00 15.31 296 GLU A O 1
ATOM 4416 N N . LYS A 1 297 ? -31.449 -3.201 11.544 1.00 13.88 297 LYS A N 1
ATOM 4417 C CA . LYS A 1 297 ? -32.149 -1.971 11.915 1.00 15.10 297 LYS A CA 1
ATOM 4418 C C . LYS A 1 297 ? -31.581 -0.760 11.175 1.00 14.84 297 LYS A C 1
ATOM 4419 O O . LYS A 1 297 ? -32.304 0.193 10.882 1.00 15.63 297 LYS A O 1
ATOM 4438 N N . SER A 1 298 ? -30.288 -0.784 10.866 1.00 12.23 298 SER A N 1
ATOM 4439 C CA . SER A 1 298 ? -29.702 0.255 10.029 1.00 12.24 298 SER A CA 1
ATOM 4440 C C . SER A 1 298 ? -30.359 0.293 8.664 1.00 13.13 298 SER A C 1
ATOM 4441 O O . SER A 1 298 ? -30.684 1.367 8.165 1.00 14.07 298 SER A O 1
ATOM 4449 N N . CYS A 1 299 ? -30.545 -0.861 8.042 1.00 13.43 299 CYS A N 1
ATOM 4450 C CA . CYS A 1 299 ? -31.143 -0.891 6.719 1.00 16.63 299 CYS A CA 1
ATOM 4451 C C . CYS A 1 299 ? -32.547 -0.300 6.777 1.00 15.54 299 CYS A C 1
ATOM 4452 O O . CYS A 1 299 ? -32.942 0.431 5.876 1.00 18.35 299 CYS A O 1
ATOM 4460 N N . ALA A 1 300 ? -33.292 -0.600 7.846 1.00 14.60 300 ALA A N 1
ATOM 4461 C CA . ALA A 1 300 ? -34.632 -0.034 8.042 1.00 17.72 300 ALA A CA 1
ATOM 4462 C C . ALA A 1 300 ? -34.595 1.488 8.169 1.00 15.51 300 ALA A C 1
ATOM 4463 O O . ALA A 1 300 ? -35.357 2.170 7.497 1.00 20.40 300 ALA A O 1
ATOM 4470 N N . LEU A 1 301 ? -33.712 2.011 9.019 1.00 14.74 301 LEU A N 1
ATOM 4471 C CA . LEU A 1 301 ? -33.548 3.458 9.179 1.00 14.70 301 LEU A CA 1
ATOM 4472 C C . LEU A 1 301 ? -33.173 4.112 7.855 1.00 16.77 301 LEU A C 1
ATOM 4473 O O . LEU A 1 301 ? -33.742 5.144 7.485 1.00 17.45 301 LEU A O 1
ATOM 4489 N N . LEU A 1 302 ? -32.223 3.518 7.140 1.00 17.54 302 LEU A N 1
ATOM 4490 C CA . LEU A 1 302 ? -31.692 4.153 5.937 1.00 15.65 302 LEU A CA 1
ATOM 4491 C C . LEU A 1 302 ? -32.728 4.231 4.822 1.00 20.09 302 LEU A C 1
ATOM 4492 O O . LEU A 1 302 ? -32.607 5.079 3.933 1.00 18.80 302 LEU A O 1
ATOM 4508 N N . ARG A 1 303 ? -33.751 3.382 4.868 1.00 23.73 303 ARG A N 1
ATOM 4509 C CA . ARG A 1 303 ? -34.826 3.462 3.882 1.00 27.72 303 ARG A CA 1
ATOM 4510 C C . ARG A 1 303 ? -35.525 4.823 3.976 1.00 21.75 303 ARG A C 1
ATOM 4511 O O . ARG A 1 303 ? -36.138 5.289 3.014 1.00 25.10 303 ARG A O 1
ATOM 4532 N N . GLU A 1 304 ? -35.403 5.475 5.130 1.00 19.02 304 GLU A N 1
ATOM 4533 C CA . GLU A 1 304 ? -35.991 6.788 5.333 1.00 22.91 304 GLU A CA 1
ATOM 4534 C C . GLU A 1 304 ? -35.148 7.930 4.744 1.00 18.79 304 GLU A C 1
ATOM 4535 O O . GLU A 1 304 ? -35.585 9.083 4.712 1.00 22.79 304 GLU A O 1
ATOM 4547 N N . PHE A 1 305 ? -33.949 7.591 4.273 1.00 17.53 305 PHE A N 1
ATOM 4548 C CA . PHE A 1 305 ? -32.999 8.542 3.689 1.00 16.42 305 PHE A CA 1
ATOM 4549 C C . PHE A 1 305 ? -32.516 8.058 2.318 1.00 17.06 305 PHE A C 1
ATOM 4550 O O . PHE A 1 305 ? -31.387 7.592 2.174 1.00 16.63 305 PHE A O 1
ATOM 4567 N N . PRO A 1 306 ? -33.378 8.158 1.300 1.00 19.73 306 PRO A N 1
ATOM 4568 C CA . PRO A 1 306 ? -33.094 7.640 -0.042 1.00 20.50 306 PRO A CA 1
ATOM 4569 C C . PRO A 1 306 ? -31.832 8.211 -0.673 1.00 20.59 306 PRO A C 1
ATOM 4570 O O . PRO A 1 306 ? -31.227 7.545 -1.505 1.00 24.69 306 PRO A O 1
ATOM 4581 N N . GLY A 1 307 ? -31.461 9.425 -0.289 1.00 20.79 307 GLY A N 1
ATOM 4582 C CA . GLY A 1 307 ? -30.292 10.077 -0.857 1.00 23.06 307 GLY A CA 1
ATOM 4583 C C . GLY A 1 307 ? -28.952 9.648 -0.271 1.00 21.19 307 GLY A C 1
ATOM 4584 O O . GLY A 1 307 ? -27.910 10.182 -0.663 1.00 22.17 307 GLY A O 1
ATOM 4588 N N . VAL A 1 308 ? -28.957 8.691 0.657 1.00 14.52 308 VAL A N 1
ATOM 4589 C CA . VAL A 1 308 ? -27.713 8.201 1.244 1.00 14.54 308 VAL A CA 1
ATOM 4590 C C . VAL A 1 308 ? -27.467 6.751 0.882 1.00 15.19 308 VAL A C 1
ATOM 4591 O O . VAL A 1 308 ? -28.389 5.980 0.592 1.00 17.06 308 VAL A O 1
ATOM 4604 N N . ASP A 1 309 ? -26.195 6.402 0.886 1.00 11.81 309 ASP A N 1
ATOM 4605 C CA . ASP A 1 309 ? -25.784 5.019 0.716 1.00 11.89 309 ASP A CA 1
ATOM 4606 C C . ASP A 1 309 ? -24.951 4.574 1.904 1.00 10.91 309 ASP A C 1
ATOM 4607 O O . ASP A 1 309 ? -24.536 5.389 2.742 1.00 10.88 309 ASP A O 1
ATOM 4616 N N . ALA A 1 310 ? -24.738 3.268 2.011 1.00 11.39 310 ALA A N 1
ATOM 4617 C CA . ALA A 1 310 ? -24.056 2.713 3.157 1.00 10.39 310 ALA A CA 1
ATOM 4618 C C . ALA A 1 310 ? -23.222 1.509 2.769 1.00 9.58 310 ALA A C 1
ATOM 4619 O O . ALA A 1 310 ? -23.567 0.787 1.843 1.00 11.78 310 ALA A O 1
ATOM 4626 N N . LEU A 1 311 ? -22.123 1.316 3.487 1.00 9.51 311 LEU A N 1
ATOM 4627 C CA . LEU A 1 311 ? -21.249 0.164 3.312 1.00 9.35 311 LEU A CA 1
ATOM 4628 C C . LEU A 1 311 ? -20.924 -0.380 4.698 1.00 9.84 311 LEU A C 1
ATOM 4629 O O . LEU A 1 311 ? -20.437 0.348 5.590 1.00 9.34 311 LEU A O 1
ATOM 4645 N N . PHE A 1 312 ? -21.236 -1.661 4.883 1.00 9.50 312 PHE A N 1
ATOM 4646 C CA . PHE A 1 312 ? -21.045 -2.349 6.147 1.00 8.88 312 PHE A CA 1
ATOM 4647 C C . PHE A 1 312 ? -19.925 -3.366 6.032 1.00 10.33 312 PHE A C 1
ATOM 4648 O O . PHE A 1 312 ? -19.919 -4.144 5.083 1.00 11.36 312 PHE A O 1
ATOM 4665 N N . ILE A 1 313 ? -18.988 -3.356 6.975 1.00 10.20 313 ILE A N 1
ATOM 4666 C CA . ILE A 1 313 ? -17.951 -4.389 7.048 1.00 10.21 313 ILE A CA 1
ATOM 4667 C C . ILE A 1 313 ? -18.260 -5.234 8.282 1.00 10.47 313 ILE A C 1
ATOM 4668 O O . ILE A 1 313 ? -18.370 -4.697 9.408 1.00 11.45 313 ILE A O 1
ATOM 4684 N N . PHE A 1 314 ? -18.440 -6.529 8.059 1.00 10.95 314 PHE A N 1
ATOM 4685 C CA . PHE A 1 314 ? -18.762 -7.480 9.102 1.00 9.84 314 PHE A CA 1
ATOM 4686 C C . PHE A 1 314 ? -17.495 -8.092 9.710 1.00 10.46 314 PHE A C 1
ATOM 4687 O O . PHE A 1 314 ? -16.436 -8.108 9.065 1.00 10.77 314 PHE A O 1
ATOM 4704 N N . PRO A 1 315 ? -17.596 -8.654 10.919 1.00 11.24 315 PRO A N 1
ATOM 4705 C CA . PRO A 1 315 ? -16.442 -9.293 11.561 1.00 9.86 315 PRO A CA 1
ATOM 4706 C C . PRO A 1 315 ? -15.863 -10.444 10.745 1.00 12.72 315 PRO A C 1
ATOM 4707 O O . PRO A 1 315 ? -14.681 -10.748 10.917 1.00 15.94 315 PRO A O 1
ATOM 4718 N N . ASP A 1 316 ? -16.654 -11.058 9.877 1.00 11.67 316 ASP A N 1
ATOM 4719 C CA . ASP A 1 316 ? -16.150 -12.144 9.030 1.00 11.82 316 ASP A CA 1
ATOM 4720 C C . ASP A 1 316 ? -15.594 -11.651 7.687 1.00 11.44 316 ASP A C 1
ATOM 4721 O O . ASP A 1 316 ? -15.343 -12.449 6.779 1.00 12.36 316 ASP A O 1
ATOM 4730 N N . LYS A 1 317 ? -15.407 -10.339 7.591 1.00 9.87 317 LYS A N 1
ATOM 4731 C CA . LYS A 1 317 ? -14.797 -9.675 6.441 1.00 9.72 317 LYS A CA 1
ATOM 4732 C C . LYS A 1 317 ? -15.691 -9.683 5.198 1.00 10.36 317 LYS A C 1
ATOM 4733 O O . LYS A 1 317 ? -15.246 -9.311 4.119 1.00 11.01 317 LYS A O 1
ATOM 4752 N N . ARG A 1 318 ? -16.949 -10.051 5.332 1.00 10.78 318 ARG A N 1
ATOM 4753 C CA . ARG A 1 318 ? -17.907 -9.763 4.282 1.00 11.28 318 ARG A CA 1
ATOM 4754 C C . ARG A 1 318 ? -18.242 -8.272 4.293 1.00 10.36 318 ARG A C 1
ATOM 4755 O O . ARG A 1 318 ? -18.279 -7.621 5.353 1.00 12.13 318 ARG A O 1
ATOM 4776 N N . VAL A 1 319 ? -18.475 -7.736 3.104 1.00 11.00 319 VAL A N 1
ATOM 4777 C CA . VAL A 1 319 ? -18.823 -6.337 2.920 1.00 10.51 319 VAL A CA 1
ATOM 4778 C C . VAL A 1 319 ? -20.127 -6.271 2.145 1.00 10.23 319 VAL A C 1
ATOM 4779 O O . VAL A 1 319 ? -20.273 -6.926 1.125 1.00 11.30 319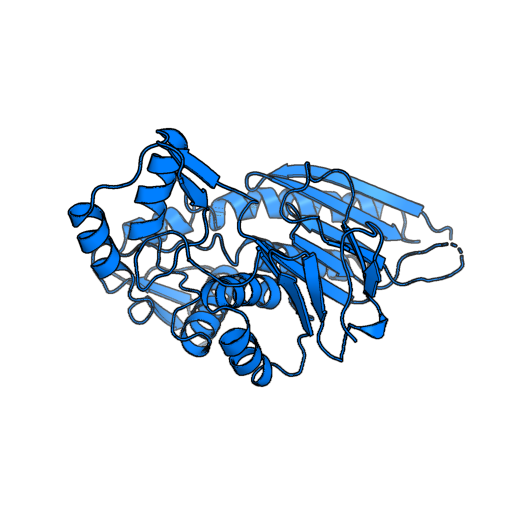 VAL A O 1
ATOM 4792 N N . ARG A 1 320 ? -21.073 -5.487 2.659 1.00 11.61 320 ARG A N 1
ATOM 4793 C CA . ARG A 1 320 ? -22.323 -5.246 1.964 1.00 12.43 320 ARG A CA 1
ATOM 4794 C C . ARG A 1 320 ? -22.480 -3.759 1.723 1.00 13.12 320 ARG A C 1
ATOM 4795 O O . ARG A 1 320 ? -22.311 -2.947 2.647 1.00 12.95 320 ARG A O 1
ATOM 4816 N N . ALA A 1 321 ? -22.805 -3.399 0.491 1.00 13.06 321 ALA A N 1
ATOM 4817 C CA . ALA A 1 321 ? -22.953 -1.998 0.121 1.00 13.35 321 ALA A CA 1
ATOM 4818 C C . ALA A 1 321 ? -24.296 -1.799 -0.567 1.00 14.42 321 ALA A C 1
ATOM 4819 O O . ALA A 1 321 ? -24.785 -2.666 -1.295 1.00 15.18 321 ALA A O 1
ATOM 4826 N N . SER A 1 322 ? -24.917 -0.651 -0.330 1.00 13.69 322 SER A N 1
ATOM 4827 C CA . SER A 1 322 ? -26.214 -0.359 -0.936 1.00 13.79 322 SER A CA 1
ATOM 4828 C C . SER A 1 322 ? -26.098 -0.109 -2.433 1.00 15.42 322 SER A C 1
ATOM 4829 O O . SER A 1 322 ? -25.007 0.109 -2.979 1.00 16.61 322 SER A O 1
ATOM 4837 N N . ALA A 1 323 ? -27.254 -0.132 -3.100 1.00 16.76 323 ALA A N 1
ATOM 4838 C CA . ALA A 1 323 ? -27.302 -0.202 -4.549 1.00 17.97 323 ALA A CA 1
ATOM 4839 C C . ALA A 1 323 ? -26.665 1.008 -5.206 1.00 20.94 323 ALA A C 1
ATOM 4840 O O . ALA A 1 323 ? -26.149 0.922 -6.321 1.00 24.63 323 ALA A O 1
ATOM 4847 N N . GLY A 1 324 ? -26.720 2.147 -4.530 1.00 21.38 324 GLY A N 1
ATOM 4848 C CA . GLY A 1 324 ? -26.198 3.376 -5.092 1.00 22.14 324 GLY A CA 1
ATOM 4849 C C . GLY A 1 324 ? -24.686 3.467 -5.155 1.00 25.52 324 GLY A C 1
ATOM 4850 O O . GLY A 1 324 ? -24.152 4.310 -5.878 1.00 25.60 324 GLY A O 1
ATOM 4854 N N . ILE A 1 325 ? -23.986 2.615 -4.406 1.00 17.89 325 ILE A N 1
ATOM 4855 C CA . ILE A 1 325 ? -22.516 2.652 -4.403 1.00 18.64 325 ILE A CA 1
ATOM 4856 C C . ILE A 1 325 ? -21.820 1.330 -4.701 1.00 20.12 325 ILE A C 1
ATOM 4857 O O . ILE A 1 325 ? -20.618 1.322 -4.919 1.00 19.96 325 ILE A O 1
ATOM 4873 N N . VAL A 1 326 ? -22.550 0.215 -4.696 1.00 19.12 326 VAL A N 1
ATOM 4874 C CA . VAL A 1 326 ? -21.903 -1.095 -4.759 1.00 17.90 326 VAL A CA 1
ATOM 4875 C C . VAL A 1 326 ? -21.044 -1.268 -6.021 1.00 21.49 326 VAL A C 1
ATOM 4876 O O . VAL A 1 326 ? -19.993 -1.900 -5.958 1.00 19.30 326 VAL A O 1
ATOM 4889 N N . ASP A 1 327 ? -21.468 -0.691 -7.141 1.00 19.86 327 ASP A N 1
ATOM 4890 C CA . ASP A 1 327 ? -20.709 -0.798 -8.384 1.00 21.45 327 ASP A CA 1
ATOM 4891 C C . ASP A 1 327 ? -19.450 0.081 -8.382 1.00 19.19 327 ASP A C 1
ATOM 4892 O O . ASP A 1 327 ? -18.616 -0.030 -9.280 1.00 20.26 327 ASP A O 1
ATOM 4901 N N . ARG A 1 328 ? -19.328 0.944 -7.376 1.00 17.50 328 ARG A N 1
ATOM 4902 C CA . ARG A 1 328 ? -18.209 1.894 -7.252 1.00 18.21 328 ARG A CA 1
ATOM 4903 C C . ARG A 1 328 ? -17.143 1.409 -6.274 1.00 17.76 328 ARG A C 1
ATOM 4904 O O . ARG A 1 328 ? -16.136 2.078 -6.062 1.00 15.48 328 ARG A O 1
ATOM 4925 N N . VAL A 1 329 ? -17.375 0.249 -5.660 1.00 15.92 329 VAL A N 1
ATOM 4926 C CA . VAL A 1 329 ? -16.466 -0.316 -4.668 1.00 15.51 329 VAL A CA 1
ATOM 4927 C C . VAL A 1 329 ? -15.434 -1.236 -5.315 1.00 16.09 329 VAL A C 1
ATOM 4928 O O . VAL A 1 329 ? -15.781 -2.094 -6.135 1.00 19.53 329 VAL A O 1
ATOM 4941 N N . ARG A 1 330 ? -14.172 -1.073 -4.924 1.00 13.76 330 ARG A N 1
ATOM 4942 C CA . ARG A 1 330 ? -13.103 -1.972 -5.337 1.00 17.10 330 ARG A CA 1
ATOM 4943 C C . ARG A 1 330 ? -12.373 -2.481 -4.107 1.00 15.11 330 ARG A C 1
ATOM 4944 O O . ARG A 1 330 ? -11.878 -1.707 -3.287 1.00 16.32 330 ARG A O 1
ATOM 4965 N N . VAL A 1 331 ? -12.304 -3.799 -3.970 1.00 13.26 331 VAL A N 1
ATOM 4966 C CA . VAL A 1 331 ? -11.588 -4.418 -2.869 1.00 13.57 331 VAL A CA 1
ATOM 4967 C C . VAL A 1 331 ? -10.084 -4.425 -3.135 1.00 13.41 331 VAL A C 1
ATOM 4968 O O . VAL A 1 331 ? -9.632 -4.933 -4.159 1.00 15.41 331 VAL A O 1
ATOM 4981 N N . LEU A 1 332 ? -9.310 -3.893 -2.191 1.00 12.98 332 LEU A N 1
ATOM 4982 C CA . LEU A 1 332 ? -7.852 -3.887 -2.324 1.00 13.23 332 LEU A CA 1
ATOM 4983 C C . LEU A 1 332 ? -7.194 -4.996 -1.514 1.00 13.67 332 LEU A C 1
ATOM 4984 O O . LEU A 1 332 ? -6.205 -5.588 -1.946 1.00 15.80 332 LEU A O 1
ATOM 5000 N N . ASP A 1 333 ? -7.758 -5.279 -0.347 1.00 12.33 333 ASP A N 1
ATOM 5001 C CA . ASP A 1 333 ? -7.272 -6.332 0.531 1.00 12.23 333 ASP A CA 1
ATOM 5002 C C . ASP A 1 333 ? -8.146 -7.564 0.283 1.00 12.04 333 ASP A C 1
ATOM 5003 O O . ASP A 1 333 ? -9.319 -7.594 0.687 1.00 11.47 333 ASP A O 1
ATOM 5012 N N . ALA A 1 334 ? -7.582 -8.564 -0.390 1.00 12.16 334 ALA A N 1
ATOM 5013 C CA . ALA A 1 334 ? -8.335 -9.730 -0.849 1.00 11.46 334 ALA A CA 1
ATOM 5014 C C . ALA A 1 334 ? -8.889 -10.605 0.277 1.00 12.11 334 ALA A C 1
ATOM 5015 O O . ALA A 1 334 ? -9.628 -11.559 0.002 1.00 12.63 334 ALA A O 1
ATOM 5022 N N . ARG A 1 335 ? -8.531 -10.333 1.534 1.00 10.84 335 ARG A N 1
ATOM 5023 C CA . ARG A 1 335 ? -9.179 -11.053 2.640 1.00 12.01 335 ARG A CA 1
ATOM 5024 C C . ARG A 1 335 ? -10.649 -10.672 2.742 1.00 11.46 335 ARG A C 1
ATOM 5025 O O . ARG A 1 335 ? -11.436 -11.446 3.289 1.00 12.48 335 ARG A O 1
ATOM 5046 N N . PHE A 1 336 ? -11.015 -9.484 2.255 1.00 9.83 336 PHE A N 1
ATOM 5047 C CA . PHE A 1 336 ? -12.397 -9.018 2.313 1.00 9.93 336 PHE A CA 1
ATOM 5048 C C . PHE A 1 336 ? -13.142 -9.417 1.051 1.00 10.44 336 PHE A C 1
ATOM 5049 O O . PHE A 1 336 ? -12.560 -9.485 -0.037 1.00 11.98 336 PHE A O 1
ATOM 5066 N N . VAL A 1 337 ? -14.435 -9.672 1.186 1.00 10.66 337 VAL A N 1
ATOM 5067 C CA . VAL A 1 337 ? -15.277 -10.063 0.068 1.00 11.07 337 VAL A CA 1
ATOM 5068 C C . VAL A 1 337 ? -16.454 -9.128 -0.033 1.00 11.58 337 VAL A C 1
ATOM 5069 O O . VAL A 1 337 ? -17.166 -8.930 0.933 1.00 11.72 337 VAL A O 1
ATOM 5082 N N . LEU A 1 338 ? -16.666 -8.566 -1.212 1.00 11.84 338 LEU A N 1
ATOM 5083 C CA . LEU A 1 338 ? -17.817 -7.721 -1.485 1.00 11.38 338 LEU A CA 1
ATOM 5084 C C . LEU A 1 338 ? -18.952 -8.605 -1.999 1.00 12.11 338 LEU A C 1
ATOM 5085 O O . LEU A 1 338 ? -18.858 -9.227 -3.038 1.00 14.08 338 LEU A O 1
ATOM 5101 N N . GLU A 1 339 ? -20.039 -8.654 -1.228 1.00 13.04 339 GLU A N 1
ATOM 5102 C CA . GLU A 1 339 ? -21.233 -9.364 -1.666 1.00 15.47 339 GLU A CA 1
ATOM 5103 C C . GLU A 1 339 ? -21.993 -8.480 -2.651 1.00 17.53 339 GLU A C 1
ATOM 5104 O O . GLU A 1 339 ? -22.042 -7.266 -2.487 1.00 23.22 339 GLU A O 1
ATOM 5116 N N . ARG A 1 340 ? -22.564 -9.089 -3.681 1.00 24.49 340 ARG A N 1
ATOM 5117 C CA . ARG A 1 340 ? -23.171 -8.326 -4.770 1.00 28.49 340 ARG A CA 1
ATOM 5118 C C . ARG A 1 340 ? -24.666 -8.554 -4.882 1.00 35.56 340 ARG A C 1
ATOM 5119 O O . ARG A 1 340 ? -25.182 -9.581 -4.451 1.00 30.96 340 ARG A O 1
#

Radius of gyration: 20.06 Å; Cα contacts (8 Å, |Δi|>4): 677; chains: 1; bounding box: 38×52×58 Å

Foldseek 3Di:
DDKDKDKDWDCALNAIKMKIAIDPDDVVLVVVLVVVLVVVRNVVSQAAPQPDCRRVQNVQLVQAQHDWDFDDPLVLVLLVVQVVLCVLLVNLQFQFLCLLLVQVVVCQVVVHDGDDVSLVVSLVQRDSVQWDWDFDDDDPTTTIIYNNGPNTGGHCVLQVVLSSQQVSVVSCVVSVGFAMWIQTNNWIFGGAFDPPVDTFFDWRADCDLPDPRPDGQKTFGDYLKIKDKDFDRPAWHDDPHDIFGNQARSVRSGRADEFFGMKIKIANGSSVRSSLRSSDRNVYDPVSVVSCVVPVRMKMWTQGPQQEIEIDPVTLVRMDGDNVSHHYDD

Organism: Treponema pallidum (strain Nichols) (NCBI:txid243276)

Nearest PDB structures (foldseek):
  4xdu-assembly1_A  TM=1.003E+00  e=2.719E-73  Treponema pallidum subsp. pallidum str. Nichols
  4ifz-assembly1_A  TM=1.002E+00  e=1.883E-71  Treponema pallidum subsp. pallidum str. Nichols
  4xdr-assembly1_A  TM=1.001E+00  e=3.954E-70  Treponema pallidum subsp. pallidum str. Nichols
  4ifw-assembly1_A  TM=1.000E+00  e=5.280E-68  Treponema pallidum subsp. pallidum str. Nichols
  7mgt-assembly1_A  TM=1.000E+00  e=1.147E-67  Treponema pallidum

InterPro domains:
  IPR003374 ApbE-like superfamily [G3DSA:3.10.520.10] (23-362)
  IPR003374 ApbE-like superfamily [SSF143631] (32-348)
  IPR024932 Flavin transferase ApbE [PF02424] (40-334)
  IPR024932 Flavin transferase ApbE [PIRSF006268] (4-349)
  IPR024932 Flavin transferase ApbE [PTHR30040] (23-346)